Protein AF-A0A7S0BZJ2-F1 (afdb_monomer_lite)

Organism: NCBI:txid420281

pLDDT: mean 70.48, std 16.82, range [37.28, 91.62]

Sequence (216 aa):
GSGRSMIGSLFSAIGSSVVVAAGLEETTLAKISIVDTFSGPSIKIVMASEGMNDYEIDEDNEEEDENSDKQKIRIIAFKTMGSINARSSNGISIYELDNDGKSFSVRFDILGKAQTDDDQISEIRDTFVDCLTRLRDWDRRRRNESSSINDNDGNQQPQPSKKKNILKERAEKAAHFAKREIELQKTKRDREKRKAKYLKESGGLKYTAIAMANRA

Secondary structure (DSSP, 8-state):
--HHHHHHHHHTTT-S-EEEEEESSSEEEEEEEEEEETTEEEEEEEEPPTT--S----TT-----TTS---EEEEEETTTEEEEEE-SSSEEEEEEE-TTS-EEEEEEEE---TT--HHHHHHHHHHHHHHHHHHHHHHHHHHHHHH-TT--S------S-TTSSHHHHHHHHHHHHHHHHHHHHHHHHHHHHHHHHHHHHHTTHHHHHHHHHTT-

Foldseek 3Di:
DCVVVVVVVLCVVLPQWFWWQKPPPDRWTWTWHWDQDPLGIKIKIWTDDPPDDPDDPDPPDPDDPVDDPDTDIDIAHLVQWDAWDDDDLFKIWTWGQDPVRDIDIIMIGGDDDPPDDSVNNNVSSVSVRVVSVVVSVVVVVVVVVVVPPPDPDDDDDDDPDPPPCPVVVVVVVVVVVVVVVVVVVVVVVVVVVVVVVCCVVPPPPVVVVVVVVVVD

Structure (mmCIF, N/CA/C/O backbone):
data_AF-A0A7S0BZJ2-F1
#
_entry.id   AF-A0A7S0BZJ2-F1
#
loop_
_atom_site.group_PDB
_atom_site.id
_atom_site.type_symbol
_atom_site.label_atom_id
_atom_site.label_alt_id
_atom_site.label_comp_id
_atom_site.label_asym_id
_atom_site.label_entity_id
_atom_site.label_seq_id
_atom_site.pdbx_PDB_ins_code
_atom_site.Cartn_x
_atom_site.Cartn_y
_atom_site.Cartn_z
_atom_site.occupancy
_atom_site.B_iso_or_equiv
_atom_site.auth_seq_id
_atom_site.auth_comp_id
_atom_site.auth_asym_id
_atom_site.auth_atom_id
_atom_site.pdbx_PDB_model_num
ATOM 1 N N . GLY A 1 1 ? 4.718 -0.363 -18.890 1.00 37.28 1 GLY A N 1
ATOM 2 C CA . GLY A 1 1 ? 4.877 0.721 -17.903 1.00 37.28 1 GLY A CA 1
ATOM 3 C C . GLY A 1 1 ? 3.554 1.289 -17.414 1.00 37.28 1 GLY A C 1
ATOM 4 O O . GLY A 1 1 ? 3.485 2.491 -17.248 1.00 37.28 1 GLY A O 1
ATOM 5 N N . SER A 1 2 ? 2.528 0.465 -17.159 1.00 47.25 2 SER A N 1
ATOM 6 C CA . SER A 1 2 ? 1.199 0.943 -16.727 1.00 47.25 2 SER A CA 1
ATOM 7 C C . SER A 1 2 ? 1.005 0.918 -15.195 1.00 47.25 2 SER A C 1
ATOM 9 O O . SER A 1 2 ? 0.266 1.738 -14.665 1.00 47.25 2 SER A O 1
ATOM 11 N N . GLY A 1 3 ? 1.750 0.084 -14.453 1.00 41.19 3 GLY A N 1
ATOM 12 C CA . GLY A 1 3 ? 1.596 -0.044 -12.991 1.00 41.19 3 GLY A CA 1
ATOM 13 C C . GLY A 1 3 ? 2.048 1.168 -12.162 1.00 41.19 3 GLY A C 1
ATOM 14 O O . GLY A 1 3 ? 1.423 1.480 -11.156 1.00 41.19 3 GLY A O 1
ATOM 15 N N . ARG A 1 4 ? 3.076 1.912 -12.606 1.00 45.47 4 ARG A N 1
ATOM 16 C CA . ARG A 1 4 ? 3.539 3.130 -11.905 1.00 45.47 4 ARG A CA 1
ATOM 17 C C . ARG A 1 4 ? 2.479 4.241 -11.883 1.00 45.47 4 ARG A C 1
ATOM 19 O O . ARG A 1 4 ? 2.449 5.026 -10.946 1.00 45.47 4 ARG A O 1
ATOM 26 N N . SER A 1 5 ? 1.596 4.275 -12.885 1.00 47.16 5 SER A N 1
ATOM 27 C CA . SER A 1 5 ? 0.558 5.304 -13.014 1.00 47.16 5 SER A CA 1
ATOM 28 C C . SER A 1 5 ? -0.591 5.132 -12.016 1.00 47.16 5 SER A C 1
ATOM 30 O O . SER A 1 5 ? -1.153 6.132 -11.583 1.00 47.16 5 SER A O 1
ATOM 32 N N . MET A 1 6 ? -0.945 3.896 -11.637 1.00 47.56 6 MET A N 1
ATOM 33 C CA . MET A 1 6 ? -2.004 3.663 -10.642 1.00 47.56 6 MET A CA 1
ATOM 34 C C . MET A 1 6 ? -1.539 4.000 -9.226 1.00 47.56 6 MET A C 1
ATOM 36 O O . MET A 1 6 ? -2.286 4.617 -8.475 1.00 47.56 6 MET A O 1
ATOM 40 N N . ILE A 1 7 ? -0.300 3.639 -8.880 1.00 46.75 7 ILE A N 1
ATOM 41 C CA . ILE A 1 7 ? 0.255 3.878 -7.540 1.00 46.75 7 ILE A CA 1
ATOM 42 C C . ILE A 1 7 ? 0.365 5.389 -7.274 1.00 46.75 7 ILE A C 1
ATOM 44 O O . ILE A 1 7 ? -0.044 5.850 -6.215 1.00 46.75 7 ILE A O 1
ATOM 48 N N . GLY A 1 8 ? 0.817 6.175 -8.260 1.00 40.06 8 GLY A N 1
ATOM 49 C CA . GLY A 1 8 ? 0.890 7.636 -8.126 1.00 40.06 8 GLY A CA 1
ATOM 50 C C . GLY A 1 8 ? -0.478 8.321 -7.999 1.00 40.06 8 GLY A C 1
ATOM 51 O O . GLY A 1 8 ? -0.623 9.258 -7.221 1.00 40.06 8 GLY A O 1
ATOM 52 N N . SER A 1 9 ? -1.501 7.834 -8.714 1.00 44.81 9 SER A N 1
ATOM 53 C CA . SER A 1 9 ? -2.847 8.428 -8.678 1.00 44.81 9 SER A CA 1
ATOM 54 C C . SER A 1 9 ? -3.623 8.102 -7.399 1.00 44.81 9 SER A C 1
ATOM 56 O O . SER A 1 9 ? -4.416 8.929 -6.963 1.00 44.81 9 SER A O 1
ATOM 58 N N . LEU A 1 10 ? -3.421 6.921 -6.804 1.00 45.16 10 LEU A N 1
ATOM 59 C CA . LEU A 1 10 ? -4.101 6.513 -5.566 1.00 45.16 10 LEU A CA 1
ATOM 60 C C . LEU A 1 10 ? -3.559 7.257 -4.333 1.00 45.16 10 LEU A C 1
ATOM 62 O O . LEU A 1 10 ? -4.328 7.605 -3.445 1.00 45.16 10 LEU A O 1
ATOM 66 N N . PHE A 1 11 ? -2.259 7.566 -4.301 1.00 44.69 11 PHE A N 1
ATOM 67 C CA . PHE A 1 11 ? -1.631 8.264 -3.169 1.00 44.69 11 PHE A CA 1
ATOM 68 C C . PHE A 1 11 ? -1.687 9.788 -3.257 1.00 44.69 11 PHE A C 1
ATOM 70 O O . PHE A 1 11 ? -1.638 10.451 -2.225 1.00 44.69 11 PHE A O 1
ATOM 77 N N . SER A 1 12 ? -1.894 10.355 -4.451 1.00 44.59 12 SER A N 1
ATOM 78 C CA . SER A 1 12 ? -2.200 11.785 -4.582 1.00 44.59 12 SER A CA 1
ATOM 79 C C . SER A 1 12 ? -3.486 12.183 -3.844 1.00 44.59 12 SER A C 1
ATOM 81 O O . SER A 1 12 ? -3.633 13.354 -3.511 1.00 44.59 12 SER A O 1
ATOM 83 N N . ALA A 1 13 ? -4.407 11.242 -3.602 1.00 39.94 13 ALA A N 1
ATOM 84 C CA . ALA A 1 13 ? -5.668 11.495 -2.905 1.00 39.94 13 ALA A CA 1
ATOM 85 C C . ALA A 1 13 ? -5.577 11.322 -1.377 1.00 39.94 13 ALA A C 1
ATOM 87 O O . ALA A 1 13 ? -6.355 11.934 -0.656 1.00 39.94 13 ALA A O 1
ATOM 88 N N . ILE A 1 14 ? -4.632 10.515 -0.880 1.00 44.72 14 ILE A N 1
ATOM 89 C CA . ILE A 1 14 ? -4.504 10.173 0.553 1.00 44.72 14 ILE A CA 1
ATOM 90 C C . ILE A 1 14 ? -3.343 10.943 1.219 1.00 44.72 14 ILE A C 1
ATOM 92 O O . ILE A 1 14 ? -3.221 10.972 2.439 1.00 44.72 14 ILE A O 1
ATOM 96 N N . GLY A 1 15 ? -2.509 11.633 0.434 1.00 41.59 15 GLY A N 1
ATOM 97 C CA . GLY A 1 15 ? -1.221 12.130 0.902 1.00 41.59 15 GLY A CA 1
ATOM 98 C C . GLY A 1 15 ? -0.237 10.965 1.012 1.00 41.59 15 GLY A C 1
ATOM 99 O O . GLY A 1 15 ? -0.582 9.855 1.411 1.00 41.59 15 GLY A O 1
ATOM 100 N N . SER A 1 16 ? 1.015 11.186 0.625 1.00 45.72 16 SER A N 1
ATOM 101 C CA . SER A 1 16 ? 2.049 10.140 0.531 1.00 45.72 16 SER A CA 1
ATOM 102 C C . SER A 1 16 ? 2.431 9.486 1.874 1.00 45.72 16 SER A C 1
ATOM 104 O O . SER A 1 16 ? 3.344 8.664 1.922 1.00 45.72 16 SER A O 1
ATOM 106 N N . SER A 1 17 ? 1.767 9.866 2.966 1.00 50.56 17 SER A N 1
ATOM 107 C CA . SER A 1 17 ? 2.106 9.528 4.339 1.00 50.56 17 SER A CA 1
ATOM 108 C C . SER A 1 17 ? 0.846 9.546 5.201 1.00 50.56 17 SER A C 1
ATOM 110 O O . SER A 1 17 ? 0.253 10.605 5.394 1.00 50.56 17 SER A O 1
ATOM 112 N N . VAL A 1 18 ? 0.465 8.391 5.750 1.00 59.25 18 VAL A N 1
ATOM 113 C CA . VAL A 1 18 ? -0.553 8.310 6.809 1.00 59.25 18 VAL A CA 1
ATOM 114 C C . VAL A 1 18 ? 0.176 8.179 8.141 1.00 59.25 18 VAL A C 1
ATOM 116 O O . VAL A 1 18 ? 1.031 7.299 8.288 1.00 59.25 18 VAL A O 1
ATOM 119 N N . VAL A 1 19 ? -0.142 9.072 9.081 1.00 57.84 19 VAL A N 1
ATOM 120 C CA . VAL A 1 19 ? 0.330 8.998 10.469 1.00 57.84 19 VAL A CA 1
ATOM 121 C C . VAL A 1 19 ? -0.630 8.117 11.255 1.00 57.84 19 VAL A C 1
ATOM 123 O O . VAL A 1 19 ? -1.849 8.283 11.191 1.00 57.84 19 VAL A O 1
ATOM 126 N N . VAL A 1 20 ? -0.076 7.148 11.966 1.00 62.31 20 VAL A N 1
ATOM 127 C CA . VAL A 1 20 ? -0.826 6.078 12.615 1.00 62.31 20 VAL A CA 1
ATOM 128 C C . VAL A 1 20 ? -0.224 5.800 13.986 1.00 62.31 20 VAL A C 1
ATOM 130 O O . VAL A 1 20 ? 0.994 5.800 14.116 1.00 62.31 20 VAL A O 1
ATOM 133 N N . ALA A 1 21 ? -1.033 5.504 15.000 1.00 56.31 21 ALA A N 1
ATOM 134 C CA . ALA A 1 21 ? -0.532 4.937 16.251 1.00 56.31 21 ALA A CA 1
ATOM 135 C C . ALA A 1 21 ? -0.329 3.420 16.091 1.00 56.31 21 ALA A C 1
ATOM 137 O O . ALA A 1 21 ? -1.285 2.685 15.844 1.00 56.31 21 ALA A O 1
ATOM 138 N N . ALA A 1 22 ? 0.907 2.934 16.196 1.00 54.66 22 ALA A N 1
ATOM 139 C CA . ALA A 1 22 ? 1.237 1.517 16.093 1.00 54.66 22 ALA A CA 1
ATOM 140 C C . ALA A 1 22 ? 1.199 0.851 17.473 1.00 54.66 22 ALA A C 1
ATOM 142 O O . ALA A 1 22 ? 1.992 1.182 18.345 1.00 54.66 22 ALA A O 1
ATOM 143 N N . GLY A 1 23 ? 0.304 -0.118 17.664 1.00 47.62 23 GLY A N 1
ATOM 144 C CA . GLY A 1 23 ? 0.197 -0.872 18.912 1.00 47.62 23 GLY A CA 1
ATOM 145 C C . GLY A 1 23 ? 1.016 -2.157 18.856 1.00 47.62 23 GLY A C 1
ATOM 146 O O . GLY A 1 23 ? 0.499 -3.189 18.418 1.00 47.62 23 GLY A O 1
ATOM 147 N N . LEU A 1 24 ? 2.278 -2.104 19.292 1.00 51.41 24 LEU A N 1
ATOM 148 C CA . LEU A 1 24 ? 3.072 -3.308 19.578 1.00 51.41 24 LEU A CA 1
ATOM 149 C C . LEU A 1 24 ? 3.448 -3.471 21.056 1.00 51.41 24 LEU A C 1
ATOM 151 O O . LEU A 1 24 ? 3.734 -4.599 21.419 1.00 51.41 24 LEU A O 1
ATOM 155 N N . GLU A 1 25 ? 3.363 -2.426 21.886 1.00 47.16 25 GLU A N 1
ATOM 156 C CA . GLU A 1 25 ? 3.402 -2.485 23.366 1.00 47.16 25 GLU A CA 1
ATOM 157 C C . GLU A 1 25 ? 3.146 -1.085 23.977 1.00 47.16 25 GLU A C 1
ATOM 159 O O . GLU A 1 25 ? 2.522 -0.987 25.029 1.00 47.16 25 GLU A O 1
ATOM 164 N N . GLU A 1 26 ? 3.466 -0.011 23.243 1.00 56.94 26 GLU A N 1
ATOM 165 C CA . GLU A 1 26 ? 3.170 1.400 23.558 1.00 56.94 26 GLU A CA 1
ATOM 166 C C . GLU A 1 26 ? 2.555 2.106 22.334 1.00 56.94 26 GLU A C 1
ATOM 168 O O . GLU A 1 26 ? 2.733 1.656 21.200 1.00 56.94 26 GLU A O 1
ATOM 173 N N . THR A 1 27 ? 1.787 3.185 22.537 1.00 65.12 27 THR A N 1
ATOM 174 C CA . THR A 1 27 ? 1.188 3.978 21.447 1.00 65.12 27 THR A CA 1
ATOM 175 C C . THR A 1 27 ? 2.252 4.841 20.775 1.00 65.12 27 THR A C 1
ATOM 177 O O . THR A 1 27 ? 2.396 6.022 21.086 1.00 65.12 27 THR A O 1
ATOM 180 N N . THR A 1 28 ? 3.015 4.255 19.858 1.00 73.50 28 THR A N 1
ATOM 181 C CA . THR A 1 28 ? 4.064 4.969 19.122 1.00 73.50 28 THR A CA 1
ATOM 182 C C . THR A 1 28 ? 3.521 5.511 17.803 1.00 73.50 28 THR A C 1
ATOM 184 O O . THR A 1 28 ? 2.865 4.783 17.053 1.00 73.50 28 THR A O 1
ATOM 187 N N . LEU A 1 29 ? 3.811 6.774 17.482 1.00 80.12 29 LEU A N 1
A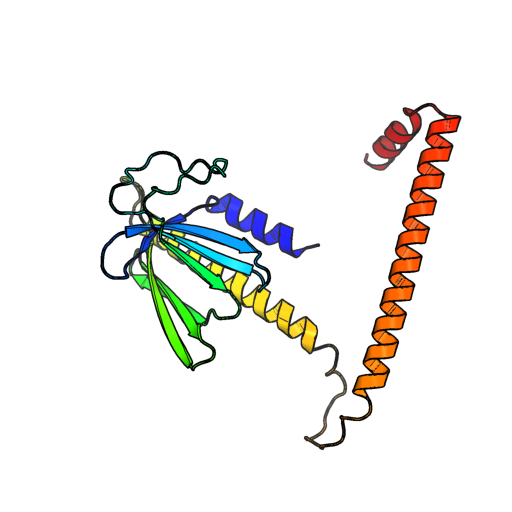TOM 188 C CA . LEU A 1 29 ? 3.498 7.335 16.166 1.00 80.12 29 LEU A CA 1
ATOM 189 C C . LEU A 1 29 ? 4.307 6.620 15.082 1.00 80.12 29 LEU A C 1
ATOM 191 O O . LEU A 1 29 ? 5.496 6.347 15.243 1.00 80.12 29 LEU A O 1
ATOM 195 N N . ALA A 1 30 ? 3.661 6.324 13.961 1.00 82.31 30 ALA A N 1
ATOM 196 C CA . ALA A 1 30 ? 4.267 5.664 12.825 1.00 82.31 30 ALA A CA 1
ATOM 197 C C . ALA A 1 30 ? 3.855 6.320 11.505 1.00 82.31 30 ALA A C 1
ATOM 199 O O . ALA A 1 30 ? 2.680 6.607 11.275 1.00 82.31 30 ALA A O 1
ATOM 200 N N . LYS A 1 31 ? 4.830 6.500 10.610 1.00 84.50 31 LYS A N 1
ATOM 201 C CA . LYS A 1 31 ? 4.628 6.892 9.211 1.00 84.50 31 LYS A CA 1
ATOM 202 C C . LYS A 1 31 ? 4.575 5.636 8.350 1.00 84.50 31 LYS A C 1
ATOM 204 O O . LYS A 1 31 ? 5.501 4.821 8.373 1.00 84.50 31 LYS A O 1
ATOM 209 N N . ILE A 1 32 ? 3.498 5.483 7.583 1.00 85.50 32 ILE A N 1
ATOM 210 C CA . ILE A 1 32 ? 3.337 4.380 6.630 1.00 85.50 32 ILE A CA 1
ATOM 211 C C . ILE A 1 32 ? 3.552 4.897 5.207 1.00 85.50 32 ILE A C 1
ATOM 213 O O . ILE A 1 32 ? 2.896 5.847 4.783 1.00 85.50 32 ILE A O 1
ATOM 217 N N . SER A 1 33 ? 4.438 4.242 4.456 1.00 87.25 33 SER A N 1
ATOM 218 C CA . SER A 1 33 ? 4.681 4.521 3.039 1.00 87.25 33 SER A CA 1
ATOM 219 C C . SER A 1 33 ? 4.778 3.240 2.211 1.00 87.25 33 SER A C 1
ATOM 221 O O . SER A 1 33 ? 5.056 2.154 2.724 1.00 87.25 33 SER A O 1
ATOM 223 N N . ILE A 1 34 ? 4.531 3.353 0.905 1.00 88.38 34 ILE A N 1
ATOM 224 C CA . ILE A 1 34 ? 4.755 2.258 -0.043 1.00 88.38 34 ILE A CA 1
ATOM 225 C C . ILE A 1 34 ? 6.113 2.445 -0.697 1.00 88.38 34 ILE A C 1
ATOM 227 O O . ILE A 1 34 ? 6.405 3.499 -1.257 1.00 88.38 34 ILE A O 1
ATOM 231 N N . VAL A 1 35 ? 6.917 1.390 -0.669 1.00 88.81 35 VAL A N 1
ATOM 232 C CA . VAL A 1 35 ? 8.252 1.361 -1.262 1.00 88.81 35 VAL A CA 1
ATOM 233 C C . VAL A 1 35 ? 8.382 0.168 -2.199 1.00 88.81 35 VAL A C 1
ATOM 235 O O . VAL A 1 35 ? 7.780 -0.884 -1.981 1.00 88.81 35 VAL A O 1
ATOM 238 N N . ASP A 1 36 ? 9.174 0.320 -3.255 1.00 86.62 36 ASP A N 1
ATOM 239 C CA . ASP A 1 36 ? 9.539 -0.795 -4.129 1.00 86.62 36 ASP A CA 1
ATOM 240 C C . ASP A 1 36 ? 10.880 -1.358 -3.650 1.00 86.62 36 ASP A C 1
ATOM 242 O O . ASP A 1 36 ? 11.886 -0.651 -3.618 1.00 86.62 36 ASP A O 1
ATOM 246 N N . THR A 1 37 ? 10.888 -2.616 -3.216 1.00 86.44 37 THR A N 1
ATOM 247 C CA . THR A 1 37 ? 12.092 -3.302 -2.726 1.00 86.44 37 THR A CA 1
ATOM 248 C C . THR A 1 37 ? 12.581 -4.313 -3.758 1.00 86.44 37 THR A C 1
ATOM 250 O O . THR A 1 37 ? 11.852 -4.686 -4.674 1.00 86.44 37 THR A O 1
ATOM 253 N N . PHE A 1 38 ? 13.780 -4.874 -3.571 1.00 80.75 38 PHE A N 1
ATOM 254 C CA . PHE A 1 38 ? 14.240 -6.013 -4.383 1.00 80.75 38 PHE A CA 1
ATOM 255 C C . PHE A 1 38 ? 13.266 -7.203 -4.370 1.00 80.75 38 PHE A C 1
ATOM 257 O O . PHE A 1 38 ? 13.231 -7.991 -5.312 1.00 80.75 38 PHE A O 1
ATOM 264 N N . SER A 1 39 ? 12.460 -7.333 -3.310 1.00 82.31 39 SER A N 1
ATOM 265 C CA . SER A 1 39 ? 11.451 -8.386 -3.174 1.00 82.31 39 SER A CA 1
ATOM 266 C C . SER A 1 39 ? 10.098 -8.052 -3.817 1.00 82.31 39 SER A C 1
ATOM 268 O O . SER A 1 39 ? 9.209 -8.906 -3.821 1.00 82.31 39 SER A O 1
ATOM 270 N N . GLY A 1 40 ? 9.965 -6.845 -4.373 1.00 85.69 40 GLY A N 1
ATOM 271 C CA . GLY A 1 40 ? 8.741 -6.278 -4.922 1.00 85.69 40 GLY A CA 1
ATOM 272 C C . GLY A 1 40 ? 8.163 -5.144 -4.064 1.00 85.69 40 GLY A C 1
ATOM 273 O O . GLY A 1 40 ? 8.824 -4.660 -3.136 1.00 85.69 40 GLY A O 1
ATOM 274 N N . PRO A 1 41 ? 6.920 -4.730 -4.367 1.00 90.19 41 PRO A N 1
ATOM 275 C CA . PRO A 1 41 ? 6.206 -3.708 -3.615 1.00 90.19 41 PRO A CA 1
ATOM 276 C C . PRO A 1 41 ? 5.989 -4.122 -2.156 1.00 90.19 41 PRO A C 1
ATOM 278 O O . PRO A 1 41 ? 5.552 -5.242 -1.863 1.00 90.19 41 PRO A O 1
ATOM 281 N N . SER A 1 42 ? 6.263 -3.191 -1.250 1.00 90.56 42 SER A N 1
ATOM 282 C CA . SER A 1 42 ? 6.225 -3.401 0.194 1.00 90.56 42 SER A CA 1
ATOM 283 C C . SER A 1 42 ? 5.661 -2.176 0.910 1.00 90.56 42 SER A C 1
ATOM 285 O O . SER A 1 42 ? 5.759 -1.050 0.422 1.00 90.56 42 SER A O 1
ATOM 287 N N . ILE A 1 43 ? 5.117 -2.390 2.105 1.00 91.50 43 ILE A N 1
ATOM 288 C CA . ILE A 1 43 ? 4.809 -1.322 3.057 1.00 91.50 43 ILE A CA 1
ATOM 289 C C . ILE A 1 43 ? 6.032 -1.102 3.937 1.00 91.50 43 ILE A C 1
ATOM 291 O O . ILE A 1 43 ? 6.524 -2.051 4.546 1.00 91.50 43 ILE A O 1
ATOM 295 N N . LYS A 1 44 ? 6.497 0.142 4.034 1.00 90.00 44 LYS A N 1
ATOM 296 C CA . LYS A 1 44 ? 7.467 0.594 5.030 1.00 90.00 44 LYS A CA 1
ATOM 297 C C . LYS A 1 44 ? 6.706 1.307 6.147 1.00 90.00 44 LYS A C 1
ATOM 299 O O . LYS A 1 44 ? 5.947 2.235 5.893 1.00 90.00 44 LYS A O 1
ATOM 304 N N . ILE A 1 45 ? 6.910 0.851 7.374 1.00 88.62 45 ILE A N 1
ATOM 305 C CA . ILE A 1 45 ? 6.388 1.449 8.600 1.00 88.62 45 ILE A CA 1
ATOM 306 C C . ILE A 1 45 ? 7.593 1.997 9.355 1.00 88.62 45 ILE A C 1
ATOM 308 O O . ILE A 1 45 ? 8.499 1.238 9.702 1.00 88.62 45 ILE A O 1
ATOM 312 N N . VAL A 1 46 ? 7.615 3.302 9.586 1.00 87.62 46 VAL A N 1
ATOM 313 C CA . VAL A 1 46 ? 8.657 3.983 10.357 1.00 87.62 46 VAL A CA 1
ATOM 314 C C . VAL A 1 46 ? 8.037 4.421 11.671 1.00 87.62 46 VAL A C 1
ATOM 316 O O . VAL A 1 46 ? 7.188 5.304 11.660 1.00 87.62 46 VAL A O 1
ATOM 319 N N . MET A 1 47 ? 8.405 3.773 12.774 1.00 83.62 47 MET A N 1
ATOM 320 C CA . MET A 1 47 ? 7.967 4.161 14.117 1.00 83.62 47 MET A CA 1
ATOM 321 C C . MET A 1 47 ? 8.914 5.234 14.664 1.00 83.62 47 MET A C 1
ATOM 323 O O . MET A 1 47 ? 10.135 5.067 14.586 1.00 83.62 47 MET A O 1
ATOM 327 N N . ALA A 1 48 ? 8.350 6.314 15.202 1.00 78.25 48 ALA A N 1
ATOM 328 C CA . ALA A 1 48 ? 9.103 7.345 15.906 1.00 78.25 48 ALA A CA 1
ATOM 329 C C . ALA A 1 48 ? 9.777 6.745 17.149 1.00 78.25 48 ALA A C 1
ATOM 331 O O . ALA A 1 48 ? 9.206 5.877 17.808 1.00 78.25 48 ALA A O 1
ATOM 332 N N . SER A 1 49 ? 10.994 7.179 17.468 1.00 67.88 49 SER A N 1
ATOM 333 C CA . SER A 1 49 ? 11.562 6.937 18.794 1.00 67.88 49 SER A CA 1
ATOM 334 C C . SER A 1 49 ? 10.825 7.802 19.822 1.00 67.88 49 SER A C 1
ATOM 336 O O . SER A 1 49 ? 10.327 8.886 19.498 1.00 67.88 49 SER A O 1
ATOM 338 N N . GLU A 1 50 ? 10.708 7.314 21.057 1.00 60.00 50 GLU A N 1
ATOM 339 C CA . GLU A 1 50 ? 10.141 8.095 22.158 1.00 60.00 50 GLU A CA 1
ATOM 340 C C . GLU A 1 50 ? 10.917 9.416 22.302 1.00 60.00 50 GLU A C 1
ATOM 342 O O . GLU A 1 50 ? 12.113 9.405 22.572 1.00 60.00 50 GLU A O 1
ATOM 347 N N . GLY A 1 51 ? 10.255 10.558 22.076 1.00 55.78 51 GLY A N 1
ATOM 348 C CA . GLY A 1 51 ? 10.863 11.893 22.197 1.00 55.78 51 GLY A CA 1
ATOM 349 C C . GLY A 1 51 ? 10.824 12.770 20.939 1.00 55.78 51 GLY A C 1
ATOM 350 O O . GLY A 1 51 ? 11.090 13.968 21.037 1.00 55.78 51 GLY A O 1
ATOM 351 N N . MET A 1 52 ? 10.438 12.236 19.775 1.00 48.78 52 MET A N 1
ATOM 352 C CA . MET A 1 52 ? 10.232 13.041 18.562 1.00 48.78 52 MET A CA 1
ATOM 353 C C . MET A 1 52 ? 8.838 13.690 18.560 1.00 48.78 52 MET A C 1
ATOM 355 O O . MET A 1 52 ? 7.858 13.107 18.105 1.00 48.78 52 MET A O 1
ATOM 359 N N . ASN A 1 53 ? 8.753 14.915 19.087 1.00 49.00 53 ASN A N 1
ATOM 360 C CA . ASN A 1 53 ? 7.611 15.805 18.863 1.00 49.00 53 ASN A CA 1
ATOM 361 C C . ASN A 1 53 ? 7.640 16.293 17.407 1.00 49.00 53 ASN A C 1
ATOM 363 O O . ASN A 1 53 ? 8.596 16.978 17.070 1.00 49.00 53 ASN A O 1
ATOM 367 N N . ASP A 1 54 ? 6.629 15.937 16.603 1.00 46.84 54 ASP A N 1
ATOM 368 C CA . ASP A 1 54 ? 6.060 16.530 15.362 1.00 46.84 54 ASP A CA 1
ATOM 369 C C . ASP A 1 54 ? 6.886 17.418 14.391 1.00 46.84 54 ASP A C 1
ATOM 371 O O . ASP A 1 54 ? 6.320 17.964 13.443 1.00 46.84 54 ASP A O 1
ATOM 375 N N . TYR A 1 55 ? 8.201 17.553 14.527 1.00 46.38 55 TYR A N 1
ATOM 376 C CA . TYR A 1 55 ? 9.021 18.365 13.638 1.00 46.38 55 TYR A CA 1
ATOM 377 C C . TYR A 1 55 ? 9.520 17.522 12.467 1.00 46.38 55 TYR A C 1
ATOM 379 O O . TYR A 1 55 ? 10.300 16.590 12.640 1.00 46.38 55 TYR A O 1
ATOM 387 N N . GLU A 1 56 ? 8.965 17.851 11.299 1.00 51.06 56 GLU A N 1
ATOM 388 C CA . GLU A 1 56 ? 9.529 17.718 9.953 1.00 51.06 56 GLU A CA 1
ATOM 389 C C . GLU A 1 56 ? 10.514 16.551 9.779 1.00 51.06 56 GLU A C 1
ATOM 391 O O . GLU A 1 56 ? 11.706 16.636 10.055 1.00 51.06 56 GLU A O 1
ATOM 396 N N . ILE A 1 57 ? 9.989 15.426 9.280 1.00 51.09 57 ILE A N 1
ATOM 397 C CA . ILE A 1 57 ? 10.815 14.351 8.728 1.00 51.09 57 ILE A CA 1
ATOM 398 C C . ILE A 1 57 ? 11.437 14.900 7.440 1.00 51.09 57 ILE A C 1
ATOM 400 O O . ILE A 1 57 ? 10.828 14.788 6.374 1.00 51.09 57 ILE A O 1
ATOM 404 N N . ASP A 1 58 ? 12.612 15.512 7.555 1.00 50.78 58 ASP A N 1
ATOM 405 C CA . ASP A 1 58 ? 13.418 15.939 6.416 1.00 50.78 58 ASP A CA 1
ATOM 406 C C . ASP A 1 58 ? 13.825 14.707 5.598 1.00 50.78 58 ASP A C 1
ATOM 408 O O . ASP A 1 58 ? 14.516 13.808 6.078 1.00 50.78 58 ASP A O 1
ATOM 412 N N . GLU A 1 59 ? 13.350 14.636 4.352 1.00 58.47 59 GLU A N 1
ATOM 413 C CA . GLU A 1 59 ? 13.576 13.495 3.451 1.00 58.47 59 GLU A CA 1
ATOM 414 C C . GLU A 1 59 ? 14.993 13.479 2.834 1.00 58.47 59 GLU A C 1
ATOM 416 O O . GLU A 1 59 ? 15.325 12.528 2.129 1.00 58.47 59 GLU A O 1
ATOM 421 N N . ASP A 1 60 ? 15.838 14.470 3.153 1.00 55.03 60 ASP A N 1
ATOM 422 C CA . ASP A 1 60 ? 17.100 14.748 2.449 1.00 55.03 60 ASP A CA 1
ATOM 423 C C . ASP A 1 60 ? 18.385 14.586 3.295 1.00 55.03 60 ASP A C 1
ATOM 425 O O . ASP A 1 60 ? 19.478 14.836 2.785 1.00 55.03 60 ASP A O 1
ATOM 429 N N . ASN A 1 61 ? 18.308 14.142 4.556 1.00 48.50 61 ASN A N 1
ATOM 430 C CA . ASN A 1 61 ? 19.505 13.948 5.390 1.00 48.50 61 ASN A CA 1
ATOM 431 C C . ASN A 1 61 ? 20.004 12.491 5.361 1.00 48.50 61 ASN A C 1
ATOM 433 O O . ASN A 1 61 ? 19.566 11.644 6.137 1.00 48.50 61 ASN A O 1
ATOM 437 N N . GLU A 1 62 ? 20.952 12.214 4.458 1.00 56.19 62 GLU A N 1
ATOM 438 C CA . GLU A 1 62 ? 21.760 10.979 4.407 1.00 56.19 62 GLU A CA 1
ATOM 439 C C . GLU A 1 62 ? 23.065 11.081 5.235 1.00 56.19 62 GLU A C 1
ATOM 441 O O . GLU A 1 62 ? 24.002 10.318 5.002 1.00 56.19 62 GLU A O 1
ATOM 446 N N . GLU A 1 63 ? 23.172 12.006 6.197 1.00 51.91 63 GLU A N 1
ATOM 447 C CA . GLU A 1 63 ? 24.356 12.082 7.066 1.00 51.91 63 GLU A CA 1
ATOM 448 C C . GLU A 1 63 ? 24.247 11.088 8.238 1.00 51.91 63 GLU A C 1
ATOM 450 O O . GLU A 1 63 ? 23.331 11.130 9.060 1.00 51.91 63 GLU A O 1
ATOM 455 N N . GLU A 1 64 ? 25.185 10.137 8.263 1.00 49.06 64 GLU A N 1
ATOM 456 C CA . GLU A 1 64 ? 25.309 9.054 9.242 1.00 49.06 64 GLU A CA 1
ATOM 457 C C . GLU A 1 64 ? 25.760 9.585 10.618 1.00 49.06 64 GLU A C 1
ATOM 459 O O . GLU A 1 64 ? 26.913 9.431 11.013 1.00 49.06 64 GLU A O 1
ATOM 464 N N . ASP A 1 65 ? 24.848 10.190 11.382 1.00 48.53 65 ASP A N 1
ATOM 465 C CA . ASP A 1 65 ? 25.088 10.472 12.801 1.00 48.53 65 ASP A CA 1
ATOM 466 C C . ASP A 1 65 ? 24.937 9.185 13.635 1.00 48.53 65 ASP A C 1
ATOM 468 O O . ASP A 1 65 ? 23.832 8.699 13.906 1.00 48.53 65 ASP A O 1
ATOM 472 N N . GLU A 1 66 ? 26.076 8.641 14.083 1.00 53.94 66 GLU A N 1
ATOM 473 C CA . GLU A 1 66 ? 26.224 7.375 14.826 1.00 53.94 66 GLU A CA 1
ATOM 474 C C . GLU A 1 66 ? 25.553 7.337 16.219 1.00 53.94 66 GLU A C 1
ATOM 476 O O . GLU A 1 66 ? 25.679 6.341 16.935 1.00 53.94 66 GLU A O 1
ATOM 481 N N . ASN A 1 67 ? 24.814 8.377 16.621 1.00 51.41 67 ASN A N 1
ATOM 482 C CA . ASN A 1 67 ? 24.210 8.467 17.954 1.00 51.41 67 ASN A CA 1
ATOM 483 C C . ASN A 1 67 ? 22.743 8.935 17.969 1.00 51.41 67 ASN A C 1
ATOM 485 O O . ASN A 1 67 ? 22.260 9.412 18.993 1.00 51.41 67 ASN A O 1
ATOM 489 N N . SER A 1 68 ? 22.030 8.810 16.846 1.00 51.19 68 SER A N 1
ATOM 490 C CA . SER A 1 68 ? 20.592 9.089 16.782 1.00 51.19 68 SER A CA 1
ATOM 491 C C . SER A 1 68 ? 19.774 7.876 17.240 1.00 51.19 68 SER A C 1
ATOM 493 O O . SER A 1 68 ? 20.018 6.738 16.825 1.00 51.19 68 SER A O 1
ATOM 495 N N . ASP A 1 69 ? 18.797 8.116 18.117 1.00 58.59 69 ASP A N 1
ATOM 496 C CA . ASP A 1 69 ? 17.804 7.132 18.540 1.00 58.59 69 ASP A CA 1
ATOM 497 C C . ASP A 1 69 ? 17.199 6.443 17.312 1.00 58.59 69 ASP A C 1
ATOM 499 O O . ASP A 1 69 ? 16.458 7.040 16.529 1.00 58.59 69 ASP A O 1
ATOM 503 N N . LYS A 1 70 ? 17.579 5.179 17.101 1.00 64.56 70 LYS A N 1
ATOM 504 C CA . LYS A 1 70 ? 17.290 4.452 15.863 1.00 64.56 70 LYS A CA 1
ATOM 505 C C . LYS A 1 70 ? 15.784 4.307 15.697 1.00 64.56 70 LYS A C 1
ATOM 507 O O . LYS A 1 70 ? 15.162 3.471 16.353 1.00 64.56 70 LYS A O 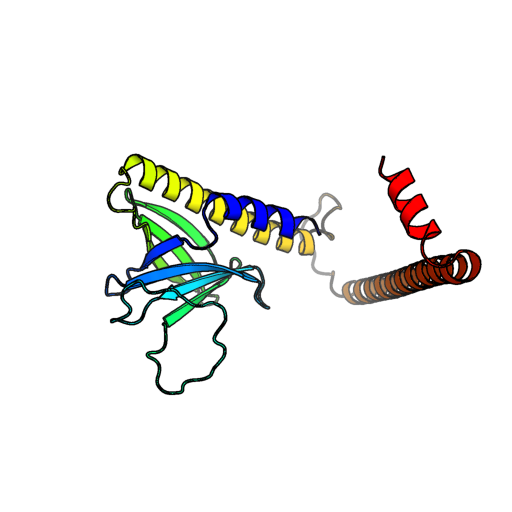1
ATOM 512 N N . GLN A 1 71 ? 15.211 5.079 14.774 1.00 70.19 71 GLN A N 1
ATOM 513 C CA . GLN A 1 71 ? 13.834 4.895 14.330 1.00 70.19 71 GLN A CA 1
ATOM 514 C C . GLN A 1 71 ? 13.612 3.422 13.982 1.00 70.19 71 GLN A C 1
ATOM 516 O O . GLN A 1 71 ? 14.361 2.811 13.209 1.00 70.19 71 GLN A O 1
ATOM 521 N N . LYS A 1 72 ? 12.575 2.823 14.564 1.00 83.50 72 LYS A N 1
ATOM 522 C CA . LYS A 1 72 ? 12.290 1.406 14.353 1.00 83.50 72 LYS A CA 1
ATOM 523 C C . LYS A 1 72 ? 11.560 1.264 13.020 1.00 83.50 72 LYS A C 1
ATOM 525 O O . LYS A 1 72 ? 10.377 1.576 12.896 1.00 83.50 72 LYS A O 1
ATOM 530 N N . ILE A 1 73 ? 12.280 0.794 12.004 1.00 87.25 73 ILE A N 1
ATOM 531 C CA . ILE A 1 73 ? 11.738 0.580 10.659 1.00 87.25 73 ILE A CA 1
ATOM 532 C C . ILE A 1 73 ? 11.300 -0.877 10.508 1.00 87.25 73 ILE A C 1
ATOM 534 O O . ILE A 1 73 ? 12.070 -1.803 10.763 1.00 87.25 73 ILE A O 1
ATOM 538 N N . ARG A 1 74 ? 10.073 -1.090 10.029 1.00 86.88 74 ARG A N 1
ATOM 539 C CA . ARG A 1 74 ? 9.559 -2.403 9.624 1.00 86.88 74 ARG A CA 1
ATOM 540 C C . ARG A 1 74 ? 9.118 -2.372 8.169 1.00 86.88 74 ARG A C 1
ATOM 542 O O . ARG A 1 74 ? 8.439 -1.444 7.742 1.00 86.88 74 ARG A O 1
ATOM 549 N N . ILE A 1 75 ? 9.474 -3.405 7.412 1.00 89.75 75 ILE A N 1
ATOM 550 C CA . ILE A 1 75 ? 9.083 -3.551 6.007 1.00 89.75 75 ILE A CA 1
ATOM 551 C C . ILE A 1 75 ? 8.266 -4.831 5.860 1.00 89.75 75 ILE A C 1
ATOM 553 O O . ILE A 1 75 ? 8.734 -5.898 6.242 1.00 89.75 75 ILE A O 1
ATOM 557 N N . ILE A 1 76 ? 7.062 -4.719 5.299 1.00 90.25 76 ILE A N 1
ATOM 558 C CA . ILE A 1 76 ? 6.150 -5.838 5.043 1.00 90.25 76 ILE A CA 1
ATOM 559 C C . ILE A 1 76 ? 5.948 -5.945 3.539 1.00 90.25 76 ILE A C 1
ATOM 561 O O . ILE A 1 76 ? 5.346 -5.067 2.916 1.00 90.25 76 ILE A O 1
ATOM 565 N N . ALA A 1 77 ? 6.437 -7.023 2.938 1.00 91.12 77 ALA A N 1
ATOM 566 C CA . ALA A 1 77 ? 6.263 -7.243 1.510 1.00 91.12 77 ALA A CA 1
ATOM 567 C C . ALA A 1 77 ? 4.813 -7.641 1.191 1.00 91.12 77 ALA A C 1
ATOM 569 O O . ALA A 1 77 ? 4.218 -8.476 1.872 1.00 91.12 77 ALA A O 1
ATOM 570 N N . PHE A 1 78 ? 4.241 -7.136 0.092 1.00 91.19 78 PHE A N 1
ATOM 571 C CA . PHE A 1 78 ? 2.888 -7.545 -0.323 1.00 91.19 78 PHE A CA 1
ATOM 572 C C . PHE A 1 78 ? 2.773 -9.045 -0.604 1.00 91.19 78 PHE A C 1
ATOM 574 O O . PHE A 1 78 ? 1.690 -9.624 -0.500 1.00 91.19 78 PHE A O 1
ATOM 581 N N . LYS A 1 79 ? 3.898 -9.706 -0.904 1.00 89.25 79 LYS A N 1
ATOM 582 C CA . LYS A 1 79 ? 3.946 -11.157 -1.083 1.00 89.25 79 LYS A CA 1
ATOM 583 C C . LYS A 1 79 ? 3.649 -11.951 0.187 1.00 89.25 79 LYS A C 1
ATOM 585 O O . LYS A 1 79 ? 3.035 -13.006 0.064 1.00 89.25 79 LYS A O 1
ATOM 590 N N . THR A 1 80 ? 4.082 -11.461 1.349 1.00 89.69 80 THR A N 1
ATOM 591 C CA . THR A 1 80 ? 3.878 -12.101 2.660 1.00 89.69 80 THR A CA 1
ATOM 592 C C . THR A 1 80 ? 2.603 -11.599 3.332 1.00 89.69 80 THR A C 1
ATOM 594 O O . THR A 1 80 ? 2.156 -12.154 4.329 1.00 89.69 80 THR A O 1
ATOM 597 N N . MET A 1 81 ? 1.960 -10.577 2.765 1.00 90.38 81 MET A N 1
ATOM 598 C CA . MET A 1 81 ? 0.731 -10.016 3.303 1.00 90.38 81 MET A CA 1
ATOM 599 C C . MET A 1 81 ? -0.463 -10.965 3.124 1.00 90.38 81 MET A C 1
ATOM 601 O O . MET A 1 81 ? -0.859 -11.336 2.009 1.00 90.38 81 MET A O 1
ATOM 605 N N . GLY A 1 82 ? -1.047 -11.339 4.257 1.00 88.31 82 GLY A N 1
ATOM 606 C CA . GLY A 1 82 ? -2.269 -12.11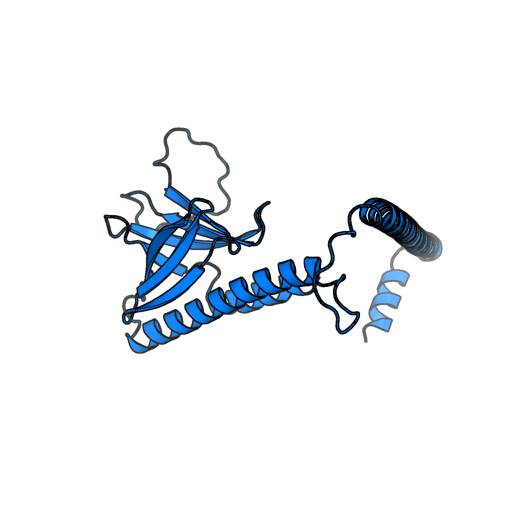6 4.380 1.00 88.31 82 GLY A CA 1
ATOM 607 C C . GLY A 1 82 ? -3.507 -11.227 4.276 1.00 88.31 82 GLY A C 1
ATOM 608 O O . GLY A 1 82 ? -3.796 -10.661 3.216 1.00 88.31 82 GLY A O 1
ATOM 609 N N . SER A 1 83 ? -4.273 -11.143 5.362 1.00 89.19 83 SER A N 1
ATOM 610 C CA . SER A 1 83 ? -5.490 -10.332 5.459 1.00 89.19 83 SER A CA 1
ATOM 611 C C . SER A 1 83 ? -5.203 -8.908 5.943 1.00 89.19 83 SER A C 1
ATOM 613 O O . SER A 1 83 ? -4.250 -8.656 6.681 1.00 89.19 83 SER A O 1
ATOM 615 N N . ILE A 1 84 ? -6.055 -7.982 5.506 1.00 91.62 84 ILE A N 1
ATOM 616 C CA . ILE A 1 84 ? -6.065 -6.573 5.901 1.00 91.62 84 ILE A CA 1
ATOM 617 C C . ILE A 1 84 ? -7.497 -6.294 6.333 1.00 91.62 84 ILE A C 1
ATOM 619 O O . ILE A 1 84 ? -8.405 -6.457 5.522 1.00 91.62 84 ILE A O 1
ATOM 623 N N . ASN A 1 85 ? -7.704 -5.950 7.601 1.00 91.19 85 ASN A N 1
ATOM 624 C CA . ASN A 1 85 ? -9.045 -5.782 8.155 1.00 91.19 85 ASN A CA 1
ATOM 625 C C . ASN A 1 85 ? -9.152 -4.469 8.929 1.00 91.19 85 ASN A C 1
ATOM 627 O O . ASN A 1 85 ? -8.291 -4.175 9.765 1.00 91.19 85 ASN A O 1
ATOM 631 N N . ALA A 1 86 ? -10.253 -3.753 8.711 1.00 89.62 86 ALA A N 1
ATOM 632 C CA . ALA A 1 86 ? -10.761 -2.765 9.654 1.00 89.62 86 ALA A CA 1
ATOM 633 C C . ALA A 1 86 ? -11.245 -3.481 10.927 1.00 89.62 86 ALA A C 1
ATOM 635 O O . ALA A 1 86 ? -11.860 -4.547 10.845 1.00 89.62 86 ALA A O 1
ATOM 636 N N . ARG A 1 87 ? -10.937 -2.935 12.106 1.00 81.75 87 ARG A N 1
ATOM 637 C CA . ARG A 1 87 ? -11.237 -3.578 13.400 1.00 81.75 87 ARG A CA 1
ATOM 638 C C . ARG A 1 87 ? -12.106 -2.718 14.319 1.00 81.75 87 ARG A C 1
ATOM 640 O O . ARG A 1 87 ? -12.926 -3.260 15.052 1.00 81.75 87 ARG A O 1
ATOM 647 N N . SER A 1 88 ? -11.908 -1.410 14.299 1.00 82.56 88 SER A N 1
ATOM 648 C CA . SER A 1 88 ? -12.668 -0.409 15.059 1.00 82.56 88 SER A CA 1
ATOM 649 C C . SER A 1 88 ? -12.886 0.809 14.168 1.00 82.56 88 SER A C 1
ATOM 651 O O . SER A 1 88 ? -12.373 0.827 13.048 1.00 82.56 88 SER A O 1
ATOM 653 N N . SER A 1 89 ? -13.593 1.831 14.655 1.00 79.19 89 SER A N 1
ATOM 654 C CA . SER A 1 89 ? -13.778 3.117 13.963 1.00 79.19 89 SER A CA 1
ATOM 655 C C . SER A 1 89 ? -12.472 3.661 13.361 1.00 79.19 89 SER A C 1
ATOM 657 O O . SER A 1 89 ? -12.476 4.131 12.229 1.00 79.19 89 SER A O 1
ATOM 659 N N . ASN A 1 90 ? -11.338 3.444 14.035 1.00 81.81 90 ASN A N 1
ATOM 660 C CA . ASN A 1 90 ? -10.053 4.044 13.666 1.00 81.81 90 ASN A CA 1
ATOM 661 C C . ASN A 1 90 ? -8.983 2.982 13.342 1.00 81.81 90 ASN A C 1
ATOM 663 O O . ASN A 1 90 ? -7.943 3.302 12.773 1.00 81.81 90 ASN A O 1
ATOM 667 N N . GLY A 1 91 ? -9.226 1.720 13.705 1.00 86.06 91 GLY A N 1
ATOM 668 C CA . GLY A 1 91 ? -8.204 0.681 13.755 1.00 86.06 91 GLY A CA 1
ATOM 669 C C . GLY A 1 91 ? -8.126 -0.200 12.515 1.00 86.06 91 GLY A C 1
ATOM 670 O O . GLY A 1 91 ? -9.132 -0.712 12.013 1.00 86.06 91 GLY A O 1
ATOM 671 N N . ILE A 1 92 ? -6.898 -0.462 12.081 1.00 87.69 92 ILE A N 1
ATOM 672 C CA . ILE A 1 92 ? -6.511 -1.344 10.983 1.00 87.69 92 ILE A CA 1
ATOM 673 C C . ILE A 1 92 ? -5.599 -2.444 11.527 1.00 87.69 92 ILE A C 1
ATOM 675 O O . ILE A 1 92 ? -4.731 -2.227 12.374 1.00 87.69 92 ILE A O 1
ATOM 679 N N . SER A 1 93 ? -5.782 -3.656 11.011 1.00 88.56 93 SER A N 1
ATOM 680 C CA . SER A 1 93 ? -4.899 -4.789 11.275 1.00 88.56 93 SER A CA 1
ATOM 681 C C . SER A 1 93 ? -4.395 -5.402 9.975 1.00 88.56 93 SER A C 1
ATOM 683 O O . SER A 1 93 ? -5.177 -5.670 9.062 1.00 88.56 93 SER A O 1
ATOM 685 N N . ILE A 1 94 ? -3.085 -5.632 9.907 1.00 89.75 94 ILE A N 1
ATOM 686 C CA . ILE A 1 94 ? -2.409 -6.291 8.789 1.00 89.75 94 ILE A CA 1
ATOM 687 C C . ILE A 1 94 ? -1.786 -7.579 9.311 1.00 89.75 94 ILE A C 1
ATOM 689 O O . ILE A 1 94 ? -1.019 -7.553 10.274 1.00 89.75 94 ILE A O 1
ATOM 693 N N . TYR A 1 95 ? -2.097 -8.699 8.666 1.00 88.88 95 TYR A N 1
ATOM 694 C CA . TYR A 1 95 ? -1.491 -9.989 8.966 1.00 88.88 95 TYR A CA 1
ATOM 695 C C . TYR A 1 95 ? -0.382 -10.287 7.961 1.00 88.88 95 TYR A C 1
ATOM 697 O O . TYR A 1 95 ? -0.597 -10.256 6.751 1.00 88.88 95 TYR A O 1
ATOM 705 N N . GLU A 1 96 ? 0.800 -10.598 8.468 1.00 87.38 96 GLU A N 1
ATOM 706 C CA . GLU A 1 96 ? 1.944 -11.087 7.714 1.00 87.38 96 GLU A CA 1
ATOM 707 C C . GLU A 1 96 ? 2.091 -12.588 7.964 1.00 87.38 96 GLU A C 1
ATOM 709 O O . GLU A 1 96 ? 2.101 -13.041 9.109 1.00 87.38 96 GLU A O 1
ATOM 714 N N . LEU A 1 97 ? 2.167 -13.354 6.880 1.00 82.62 97 LEU A N 1
ATOM 715 C CA . LEU A 1 97 ? 2.438 -14.782 6.882 1.00 82.62 97 LEU A CA 1
ATOM 716 C C . LEU A 1 97 ? 3.924 -14.976 6.608 1.00 82.62 97 LEU A C 1
ATOM 718 O O . LEU A 1 97 ? 4.401 -14.683 5.509 1.00 82.62 97 LEU A O 1
ATOM 722 N N . ASP A 1 98 ? 4.642 -15.472 7.606 1.00 79.25 98 ASP A N 1
ATOM 723 C CA . ASP A 1 98 ? 6.010 -15.926 7.414 1.00 79.25 98 ASP A CA 1
ATOM 724 C C . ASP A 1 98 ? 6.029 -17.290 6.701 1.00 79.25 98 ASP A C 1
ATOM 726 O O . ASP A 1 98 ? 5.072 -18.067 6.775 1.00 79.25 98 ASP A O 1
ATOM 730 N N . ASN A 1 99 ? 7.139 -17.608 6.035 1.00 74.44 99 ASN A N 1
ATOM 731 C CA . ASN A 1 99 ? 7.349 -18.905 5.385 1.00 74.44 99 ASN A CA 1
ATOM 732 C C . ASN A 1 99 ? 7.321 -20.062 6.396 1.00 74.44 99 ASN A C 1
ATOM 734 O O . ASN A 1 99 ? 6.953 -21.180 6.042 1.00 74.44 99 ASN A O 1
ATOM 738 N N . ASP A 1 100 ? 7.643 -19.770 7.657 1.00 79.06 100 ASP A N 1
ATOM 739 C CA . ASP A 1 100 ? 7.606 -20.716 8.773 1.00 79.06 100 ASP A CA 1
ATOM 740 C C . ASP A 1 100 ? 6.183 -20.954 9.318 1.00 79.06 100 ASP A C 1
ATOM 742 O O . ASP A 1 100 ? 6.003 -21.624 10.335 1.00 79.06 100 ASP A O 1
ATOM 746 N N . GLY A 1 101 ? 5.155 -20.362 8.697 1.00 69.62 101 GLY A N 1
ATOM 747 C CA . GLY A 1 101 ? 3.767 -20.431 9.164 1.00 69.62 101 GLY A CA 1
ATOM 748 C C . GLY A 1 101 ? 3.485 -19.570 10.399 1.00 69.62 101 GLY A C 1
ATOM 749 O O . GLY A 1 101 ? 2.365 -19.575 10.912 1.00 69.62 101 GLY A O 1
ATOM 750 N N . LYS A 1 102 ? 4.472 -18.801 10.876 1.00 75.88 102 LYS A N 1
ATOM 751 C CA . LYS A 1 102 ? 4.274 -17.810 11.936 1.00 75.88 102 LYS A CA 1
ATOM 752 C C . LYS A 1 102 ? 3.510 -16.620 11.370 1.00 75.88 102 LYS A C 1
ATOM 754 O O . LYS A 1 102 ? 3.931 -16.000 10.397 1.00 75.88 102 LYS A O 1
ATOM 759 N N . SER A 1 103 ? 2.379 -16.303 11.988 1.00 80.44 103 SER A N 1
ATOM 760 C CA . SER A 1 103 ? 1.600 -15.118 11.647 1.00 80.44 103 SER A CA 1
ATOM 761 C C . SER A 1 103 ? 1.974 -13.963 12.565 1.00 80.44 103 SER A C 1
ATOM 763 O O . SER A 1 103 ? 1.838 -14.078 13.784 1.00 80.44 103 SER A O 1
ATOM 765 N N . PHE A 1 104 ? 2.367 -12.834 11.989 1.00 80.56 104 PHE A N 1
ATOM 766 C CA . PHE A 1 104 ? 2.536 -11.586 12.725 1.00 80.56 104 PHE A CA 1
ATOM 767 C C . PHE A 1 104 ? 1.365 -10.662 12.407 1.00 80.56 104 PHE A C 1
ATOM 769 O O . PHE A 1 104 ? 1.033 -10.463 11.244 1.00 80.56 104 PHE A O 1
ATOM 776 N N . SER A 1 105 ? 0.728 -10.090 13.428 1.00 84.06 105 SER A N 1
ATOM 777 C CA . SER A 1 105 ? -0.284 -9.050 13.229 1.00 84.06 105 SER A CA 1
ATOM 778 C C . SER A 1 105 ? 0.304 -7.699 13.590 1.00 84.06 105 SER A C 1
ATOM 780 O O . SER A 1 105 ? 0.776 -7.534 14.714 1.00 84.06 105 SER A O 1
ATOM 782 N N . VAL A 1 106 ? 0.231 -6.735 12.679 1.00 83.75 106 VAL A N 1
ATOM 783 C CA . VAL A 1 106 ? 0.547 -5.339 12.977 1.00 83.75 106 VAL A CA 1
ATOM 784 C C . VAL A 1 106 ? -0.755 -4.557 13.084 1.00 83.75 106 VAL A C 1
ATOM 786 O O . VAL A 1 106 ? -1.643 -4.715 12.242 1.00 83.75 106 VAL A O 1
ATOM 789 N N . ARG A 1 107 ? -0.894 -3.787 14.166 1.00 84.88 107 ARG A N 1
ATOM 790 C CA . ARG A 1 107 ? -2.110 -3.046 14.512 1.00 84.88 107 ARG A CA 1
ATOM 791 C C . ARG A 1 107 ? -1.815 -1.562 14.603 1.00 84.88 107 ARG A C 1
ATOM 793 O O . ARG A 1 107 ? -0.754 -1.166 15.082 1.00 84.88 107 ARG A O 1
ATOM 800 N N . PHE A 1 108 ? -2.775 -0.791 14.131 1.00 83.75 108 PHE A N 1
ATOM 801 C CA . PHE A 1 108 ? -2.586 0.581 13.717 1.00 83.75 108 PHE A CA 1
ATOM 802 C C . PHE A 1 108 ? -3.888 1.347 13.887 1.00 83.75 108 PHE A C 1
ATOM 804 O O . PHE A 1 108 ? -4.877 0.935 13.292 1.00 83.75 108 PHE A O 1
ATOM 811 N N . ASP A 1 109 ? -3.888 2.451 14.622 1.00 83.38 109 ASP A N 1
ATOM 812 C CA . ASP A 1 109 ? -5.036 3.356 14.683 1.00 83.38 109 ASP A CA 1
ATOM 813 C C . ASP A 1 109 ? -4.752 4.621 13.870 1.00 83.38 109 ASP A C 1
ATOM 815 O O . ASP A 1 109 ? -3.701 5.249 14.021 1.00 83.38 109 ASP A O 1
ATOM 819 N N . ILE A 1 110 ? -5.677 4.991 12.982 1.00 81.62 110 ILE A N 1
ATOM 820 C CA . ILE A 1 110 ? -5.603 6.246 12.232 1.00 81.62 110 ILE A CA 1
ATOM 821 C C . ILE A 1 110 ? -5.845 7.393 13.204 1.00 81.62 110 ILE A C 1
ATOM 823 O O . ILE A 1 110 ? -6.883 7.459 13.866 1.00 81.62 110 ILE A O 1
ATOM 827 N N . LEU A 1 111 ? -4.885 8.311 13.259 1.00 76.75 111 LEU A N 1
ATOM 828 C CA . LEU A 1 111 ? -5.019 9.538 14.024 1.00 76.75 111 LEU A CA 1
ATOM 829 C C . LEU A 1 111 ? -5.691 10.589 13.142 1.00 76.75 111 LEU A C 1
ATOM 831 O O . LEU A 1 111 ? -5.110 11.077 12.171 1.00 76.75 111 LEU A O 1
ATOM 835 N N . GLY A 1 112 ? -6.941 10.912 13.471 1.00 69.19 112 GLY A N 1
ATOM 836 C CA . GLY A 1 112 ? -7.603 12.098 12.939 1.00 69.19 112 GLY A CA 1
ATOM 837 C C . GLY A 1 112 ? -6.909 13.364 13.440 1.00 69.19 112 GLY A C 1
ATOM 838 O O . GLY A 1 112 ? -6.277 13.372 14.499 1.00 69.19 112 GLY A O 1
ATOM 839 N N . LYS A 1 113 ? -7.036 14.464 12.695 1.00 73.06 113 LYS A N 1
ATOM 840 C CA . LYS A 1 113 ? -6.690 15.779 13.247 1.00 73.06 113 LYS A CA 1
ATOM 841 C C . LYS A 1 113 ? -7.707 16.117 14.342 1.00 73.06 113 LYS A C 1
ATOM 843 O O . LYS A 1 113 ? -8.808 15.577 14.346 1.00 73.06 113 LYS A O 1
ATOM 848 N N . ALA A 1 114 ? -7.387 17.065 15.224 1.00 61.12 114 ALA A N 1
ATOM 849 C CA . ALA A 1 114 ? -8.244 17.470 16.351 1.00 61.12 114 ALA A CA 1
ATOM 850 C C . ALA A 1 114 ? -9.677 17.944 15.979 1.00 61.12 114 ALA A C 1
ATOM 852 O O . ALA A 1 114 ? -10.461 18.255 16.868 1.00 61.12 114 ALA A O 1
ATOM 853 N N . GLN A 1 115 ? -10.017 18.020 14.688 1.00 62.56 115 GLN A N 1
ATOM 854 C CA . GLN A 1 115 ? -11.327 18.408 14.150 1.00 62.56 115 GLN A CA 1
ATOM 855 C C . GLN A 1 115 ? -11.912 17.379 13.165 1.00 62.56 115 GLN A C 1
ATOM 857 O O . GLN A 1 115 ? -12.829 17.704 12.418 1.00 62.56 115 GLN A O 1
ATOM 862 N N . THR A 1 116 ? -11.354 16.170 13.081 1.00 75.00 116 THR A N 1
ATOM 863 C CA . THR A 1 116 ? -11.867 15.133 12.180 1.00 75.00 116 THR A CA 1
ATOM 864 C C . THR A 1 116 ? -12.973 14.353 12.884 1.00 75.00 116 THR A C 1
ATOM 866 O O . THR A 1 116 ? -12.718 13.738 13.916 1.00 75.00 116 THR A O 1
ATOM 869 N N . ASP A 1 117 ? -14.182 14.377 12.322 1.00 84.06 117 ASP A N 1
ATOM 870 C CA . ASP A 1 117 ? -15.311 13.591 12.827 1.00 84.06 117 ASP A CA 1
ATOM 871 C C . ASP A 1 117 ? -15.045 12.083 12.665 1.00 84.06 117 ASP A C 1
ATOM 873 O O . ASP A 1 117 ? -14.404 11.657 11.698 1.00 84.06 117 ASP A O 1
ATOM 877 N N . ASP A 1 118 ? -15.582 11.262 13.571 1.00 82.69 118 ASP A N 1
ATOM 878 C CA . ASP A 1 118 ? -15.406 9.799 13.551 1.00 82.69 118 ASP A CA 1
ATOM 879 C C . ASP A 1 118 ? -15.847 9.165 12.217 1.00 82.69 118 ASP A C 1
ATOM 881 O O . ASP A 1 118 ? -15.217 8.220 11.733 1.00 82.69 118 ASP A O 1
ATOM 885 N N . ASP A 1 119 ? -16.880 9.721 11.577 1.00 85.56 119 ASP A N 1
ATOM 886 C CA . ASP A 1 119 ? -17.363 9.268 10.268 1.00 85.56 119 ASP A CA 1
ATOM 887 C C . ASP A 1 119 ? -16.308 9.469 9.168 1.00 85.56 119 ASP A C 1
ATOM 889 O O . ASP A 1 119 ? -16.088 8.582 8.339 1.00 85.56 119 ASP A O 1
ATOM 893 N N . GLN A 1 120 ? -15.585 10.594 9.197 1.00 85.69 120 GLN A N 1
ATOM 894 C CA . GLN A 1 120 ? -14.499 10.865 8.252 1.00 85.69 120 GLN A CA 1
ATOM 895 C C . GLN A 1 120 ? -13.310 9.934 8.503 1.00 85.69 120 GLN A C 1
ATOM 897 O O . GLN A 1 120 ? -12.697 9.442 7.556 1.00 85.69 120 GLN A O 1
ATOM 902 N N . ILE A 1 121 ? -12.993 9.649 9.771 1.00 83.62 121 ILE A N 1
ATOM 903 C CA . ILE A 1 121 ? -11.931 8.695 10.122 1.00 83.62 121 ILE A CA 1
ATOM 904 C C . ILE A 1 121 ? -12.282 7.298 9.597 1.00 83.62 121 ILE A C 1
ATOM 906 O O . ILE A 1 121 ? -11.423 6.637 9.007 1.00 83.62 121 ILE A O 1
ATOM 910 N N . SER A 1 122 ? -13.538 6.864 9.741 1.00 86.62 122 SER A N 1
ATOM 911 C CA . SER A 1 122 ? -14.002 5.582 9.203 1.00 86.62 122 SER A CA 1
ATOM 912 C C . SER A 1 122 ? -13.912 5.536 7.674 1.00 86.62 122 SER A C 1
ATOM 914 O O . SER A 1 122 ? -13.466 4.530 7.125 1.00 86.62 122 SER A O 1
ATOM 916 N N . GLU A 1 123 ? -14.284 6.609 6.973 1.00 88.31 123 GLU A N 1
ATOM 917 C CA . GLU A 1 123 ? -14.182 6.676 5.509 1.00 88.31 123 GLU A CA 1
ATOM 918 C C . GLU A 1 123 ? -12.722 6.616 5.030 1.00 88.31 123 GLU A C 1
ATOM 920 O O . GLU A 1 123 ? -12.395 5.869 4.100 1.00 88.31 123 GLU A O 1
ATOM 925 N N . ILE A 1 124 ? -11.817 7.338 5.701 1.00 86.56 124 ILE A N 1
ATOM 926 C CA . ILE A 1 124 ? -10.373 7.288 5.425 1.00 86.56 124 ILE A CA 1
ATOM 927 C C . ILE A 1 124 ? -9.841 5.874 5.664 1.00 86.56 124 ILE A C 1
ATOM 929 O O . ILE A 1 124 ? -9.112 5.339 4.825 1.00 86.56 124 ILE A O 1
ATOM 933 N N . ARG A 1 125 ? -10.227 5.247 6.781 1.00 88.44 125 ARG A N 1
ATOM 934 C CA . ARG A 1 125 ? -9.863 3.866 7.119 1.00 88.44 125 ARG A CA 1
ATOM 935 C C . ARG A 1 125 ? -10.291 2.902 6.025 1.00 88.44 125 ARG A C 1
ATOM 937 O O . ARG A 1 125 ? -9.472 2.110 5.561 1.00 88.44 125 ARG A O 1
ATOM 944 N N . ASP A 1 126 ? -11.549 2.963 5.613 1.00 89.25 126 ASP A N 1
ATOM 945 C CA . ASP A 1 126 ? -12.108 2.030 4.635 1.00 89.25 126 ASP A CA 1
ATOM 946 C C . ASP A 1 126 ? -11.485 2.228 3.256 1.00 89.25 126 ASP A C 1
ATOM 948 O O . ASP A 1 126 ? -11.093 1.255 2.608 1.00 89.25 126 ASP A O 1
ATOM 952 N N . THR A 1 127 ? -11.278 3.484 2.859 1.00 88.88 127 THR A N 1
ATOM 953 C CA . THR A 1 127 ? -10.555 3.830 1.632 1.00 88.88 127 THR A CA 1
ATOM 954 C C . THR A 1 127 ? -9.129 3.285 1.672 1.00 88.88 127 THR A C 1
ATOM 956 O O . THR A 1 127 ? -8.680 2.647 0.721 1.00 88.88 127 THR A O 1
ATOM 959 N N . PHE A 1 128 ? -8.416 3.459 2.786 1.00 88.06 128 PHE A N 1
ATOM 960 C CA . PHE A 1 128 ? -7.054 2.961 2.950 1.00 88.06 128 PHE A CA 1
ATOM 961 C C . PHE A 1 128 ? -6.980 1.426 2.898 1.00 88.06 128 PHE A C 1
ATOM 963 O O . PHE A 1 128 ? -6.126 0.868 2.201 1.00 88.06 128 PHE A O 1
ATOM 970 N N . VAL A 1 129 ? -7.893 0.731 3.586 1.00 90.81 129 VAL A N 1
ATOM 971 C CA . VAL A 1 129 ? -7.991 -0.737 3.566 1.00 90.81 129 VAL A CA 1
ATOM 972 C C . VAL A 1 129 ? -8.283 -1.250 2.154 1.00 90.81 129 VAL A C 1
ATOM 974 O O . VAL A 1 129 ? -7.635 -2.203 1.707 1.00 90.81 129 VAL A O 1
ATOM 977 N N . ASP A 1 130 ? -9.202 -0.616 1.424 1.00 91.06 130 ASP A N 1
ATOM 978 C CA . ASP A 1 130 ? -9.512 -0.969 0.035 1.00 91.06 130 ASP A CA 1
ATOM 979 C C . ASP A 1 130 ? -8.304 -0.727 -0.885 1.00 91.06 130 ASP A C 1
ATOM 981 O O . ASP A 1 130 ? -7.903 -1.617 -1.641 1.00 91.06 130 ASP A O 1
ATOM 985 N N . CYS A 1 131 ? -7.630 0.421 -0.761 1.00 88.81 131 CYS A N 1
ATOM 986 C CA . CYS A 1 131 ? -6.410 0.716 -1.513 1.00 88.81 131 CYS A CA 1
ATOM 987 C C . CYS A 1 131 ? -5.325 -0.347 -1.298 1.00 88.81 131 CYS A C 1
ATOM 989 O O . CYS A 1 131 ? -4.787 -0.884 -2.273 1.00 88.81 131 CYS A O 1
ATOM 991 N N . LEU A 1 132 ? -5.017 -0.693 -0.044 1.00 89.62 132 LEU A N 1
ATOM 992 C CA . LEU A 1 132 ? -4.019 -1.720 0.258 1.00 89.62 132 LEU A CA 1
ATOM 993 C C . LEU A 1 132 ? -4.434 -3.102 -0.259 1.00 89.62 132 LEU A C 1
ATOM 995 O O . LEU A 1 132 ? -3.602 -3.839 -0.793 1.00 89.62 132 LEU A O 1
ATOM 999 N N . THR A 1 133 ? -5.718 -3.443 -0.155 1.00 91.56 133 THR A N 1
ATOM 1000 C CA . THR A 1 133 ? -6.258 -4.713 -0.659 1.00 91.56 133 THR A CA 1
ATOM 1001 C C . THR A 1 133 ? -6.098 -4.815 -2.175 1.00 91.56 133 THR A C 1
ATOM 1003 O O . THR A 1 133 ? -5.569 -5.811 -2.675 1.00 91.56 133 THR A O 1
ATOM 1006 N N . ARG A 1 134 ? -6.457 -3.758 -2.915 1.00 91.62 134 ARG A N 1
ATOM 1007 C CA . ARG A 1 134 ? -6.284 -3.685 -4.375 1.00 91.62 134 ARG A CA 1
ATOM 1008 C C . ARG A 1 134 ? -4.821 -3.807 -4.784 1.00 91.62 134 ARG A C 1
ATOM 1010 O O . ARG A 1 134 ? -4.518 -4.492 -5.760 1.00 91.62 134 ARG A O 1
ATOM 1017 N N . LEU A 1 135 ? -3.911 -3.176 -4.045 1.00 90.06 135 LEU A N 1
ATOM 1018 C CA . LEU A 1 135 ? -2.476 -3.235 -4.320 1.00 90.06 135 LEU A CA 1
ATOM 1019 C C . LEU A 1 135 ? -1.886 -4.625 -4.071 1.00 90.06 135 LEU A C 1
ATOM 1021 O O . LEU A 1 135 ? -1.143 -5.135 -4.914 1.00 90.06 135 LEU A O 1
ATOM 1025 N N . ARG A 1 136 ? -2.264 -5.272 -2.965 1.00 91.25 136 ARG A N 1
ATOM 1026 C CA . ARG A 1 136 ? -1.909 -6.667 -2.677 1.00 91.25 136 ARG A CA 1
ATOM 1027 C C . ARG A 1 136 ? -2.403 -7.597 -3.786 1.00 91.25 136 ARG A C 1
ATOM 1029 O O . ARG A 1 136 ? -1.660 -8.457 -4.259 1.00 91.25 136 ARG A O 1
ATOM 1036 N N . ASP A 1 137 ? -3.652 -7.436 -4.211 1.00 90.31 137 ASP A N 1
ATOM 1037 C CA . ASP A 1 137 ? -4.258 -8.294 -5.229 1.00 90.31 137 ASP A CA 1
ATOM 1038 C C . ASP A 1 137 ? -3.650 -8.058 -6.613 1.00 90.31 137 ASP A C 1
ATOM 1040 O O . ASP A 1 137 ? -3.411 -9.013 -7.355 1.00 90.31 137 ASP A O 1
ATOM 1044 N N . TRP A 1 138 ? -3.334 -6.807 -6.948 1.00 89.88 138 TRP A N 1
ATOM 1045 C CA . TRP A 1 138 ? -2.572 -6.470 -8.145 1.00 89.88 138 TRP A CA 1
ATOM 1046 C C . TRP A 1 138 ? -1.198 -7.152 -8.152 1.00 89.88 138 TRP A C 1
ATOM 1048 O O . TRP A 1 138 ? -0.830 -7.768 -9.154 1.00 89.88 138 TRP A O 1
ATOM 1058 N N . ASP A 1 139 ? -0.463 -7.110 -7.036 1.00 88.88 139 ASP A N 1
ATOM 1059 C CA . ASP A 1 139 ? 0.841 -7.771 -6.922 1.00 88.88 139 ASP A CA 1
ATOM 1060 C C . ASP A 1 139 ? 0.727 -9.301 -7.070 1.00 88.88 139 ASP A C 1
ATOM 1062 O O . ASP A 1 139 ? 1.518 -9.926 -7.783 1.00 88.88 139 ASP A O 1
ATOM 1066 N N . ARG A 1 140 ? -0.311 -9.915 -6.483 1.00 89.50 140 ARG A N 1
ATOM 1067 C CA . ARG A 1 140 ? -0.613 -11.346 -6.668 1.00 89.50 140 ARG A CA 1
ATOM 1068 C C . ARG A 1 140 ? -0.899 -11.690 -8.131 1.00 89.50 140 ARG A C 1
ATOM 1070 O O . ARG A 1 140 ? -0.332 -12.654 -8.644 1.00 89.50 140 ARG A O 1
ATOM 1077 N N . ARG A 1 141 ? -1.736 -10.905 -8.820 1.00 87.50 141 ARG A N 1
ATOM 1078 C CA . ARG A 1 141 ? -2.052 -11.116 -10.246 1.00 87.50 141 ARG A CA 1
ATOM 1079 C C . ARG A 1 141 ? -0.813 -10.981 -11.114 1.00 87.50 141 ARG A C 1
ATOM 1081 O O . ARG A 1 141 ? -0.543 -11.874 -11.901 1.00 87.50 141 ARG A O 1
ATOM 1088 N N . ARG A 1 142 ? -0.008 -9.937 -10.908 1.00 83.88 142 ARG A N 1
ATOM 1089 C CA . ARG A 1 142 ? 1.243 -9.726 -11.650 1.00 83.88 142 ARG A CA 1
ATOM 1090 C C . ARG A 1 142 ? 2.204 -10.908 -11.503 1.00 83.88 142 ARG A C 1
ATOM 1092 O O . ARG A 1 142 ? 2.860 -11.291 -12.471 1.00 83.88 142 ARG A O 1
ATOM 1099 N N . ARG A 1 143 ? 2.301 -11.491 -10.304 1.00 82.19 143 ARG A N 1
ATOM 1100 C CA . ARG A 1 143 ? 3.118 -12.690 -10.070 1.00 82.19 143 ARG A CA 1
ATOM 1101 C C . ARG A 1 143 ? 2.518 -13.928 -10.738 1.00 82.19 143 ARG A C 1
ATOM 1103 O O . ARG A 1 143 ? 3.253 -14.672 -11.381 1.00 82.19 143 ARG A O 1
ATOM 1110 N N . ASN A 1 144 ? 1.204 -14.114 -10.671 1.00 80.38 144 ASN A N 1
ATOM 1111 C CA . ASN A 1 144 ? 0.531 -15.271 -11.268 1.00 80.38 144 ASN A CA 1
ATOM 1112 C C . ASN A 1 144 ? 0.437 -15.206 -12.804 1.00 80.38 144 ASN A C 1
ATOM 1114 O O . ASN A 1 144 ? 0.493 -16.229 -13.478 1.00 80.38 144 ASN A O 1
ATOM 1118 N N . GLU A 1 145 ? 0.353 -14.020 -13.401 1.00 68.56 145 GLU A N 1
ATOM 1119 C CA . GLU A 1 145 ? 0.447 -13.826 -14.856 1.00 68.56 145 GLU A CA 1
ATOM 1120 C C . GLU A 1 145 ? 1.820 -14.258 -15.382 1.00 68.56 145 GLU A C 1
ATOM 1122 O O . GLU A 1 145 ? 1.940 -14.790 -16.483 1.00 68.56 145 GLU A O 1
ATOM 1127 N N . SER A 1 146 ? 2.868 -14.111 -14.567 1.00 57.91 146 SER A N 1
ATOM 1128 C CA . SER A 1 146 ? 4.200 -14.600 -14.927 1.00 57.91 146 SER A CA 1
ATOM 1129 C C . SER A 1 146 ? 4.334 -16.131 -14.872 1.00 57.91 146 SER A C 1
ATOM 1131 O O . SER A 1 146 ? 5.227 -16.672 -15.526 1.00 57.91 146 SER A O 1
ATOM 1133 N N . SER A 1 147 ? 3.444 -16.831 -14.153 1.00 53.38 147 SER A N 1
ATOM 1134 C CA . SER A 1 147 ? 3.412 -18.299 -14.055 1.00 53.38 147 SER A CA 1
ATOM 1135 C C . SER A 1 147 ? 2.346 -18.975 -14.930 1.00 53.38 147 SER A C 1
ATOM 1137 O O . SER A 1 147 ? 2.478 -20.162 -15.207 1.00 53.38 147 SER A O 1
ATOM 1139 N N . SER A 1 148 ? 1.333 -18.245 -15.409 1.00 47.50 148 SER A N 1
ATOM 1140 C CA . SER A 1 148 ? 0.179 -18.786 -16.157 1.00 47.50 148 SER A CA 1
ATOM 1141 C C . SER A 1 148 ? 0.311 -18.757 -17.686 1.00 47.50 148 SER A C 1
ATOM 1143 O O . SER A 1 148 ? -0.602 -19.180 -18.388 1.00 47.50 148 SER A O 1
ATOM 1145 N N . ILE A 1 149 ? 1.463 -18.360 -18.236 1.00 50.44 149 ILE A N 1
ATOM 1146 C CA . ILE A 1 149 ? 1.727 -18.441 -19.690 1.00 50.44 149 ILE A CA 1
ATOM 1147 C C . ILE A 1 149 ? 1.944 -19.897 -20.180 1.00 50.44 149 ILE A C 1
ATOM 1149 O O . ILE A 1 149 ? 2.179 -20.099 -21.363 1.00 50.44 149 ILE A O 1
ATOM 1153 N N . ASN A 1 150 ? 1.804 -20.923 -19.325 1.00 46.34 150 ASN A N 1
ATOM 1154 C CA . ASN A 1 150 ? 1.981 -22.332 -19.719 1.00 46.34 150 ASN A CA 1
ATOM 1155 C C . ASN A 1 150 ? 0.760 -23.253 -19.555 1.00 46.34 150 ASN A C 1
ATOM 1157 O O . ASN A 1 150 ? 0.903 -24.445 -19.811 1.00 46.34 150 ASN A O 1
ATOM 1161 N N . ASP A 1 151 ? -0.429 -22.742 -19.224 1.00 44.34 151 ASP A N 1
ATOM 1162 C CA . ASP A 1 151 ? -1.624 -23.589 -19.082 1.00 44.34 151 ASP A CA 1
ATOM 1163 C C . ASP A 1 151 ? -2.792 -23.082 -19.938 1.00 44.34 151 ASP A C 1
ATOM 1165 O O . ASP A 1 151 ? -3.835 -22.664 -19.439 1.00 44.34 151 ASP A O 1
ATOM 1169 N N . ASN A 1 152 ? -2.625 -23.144 -21.259 1.00 43.25 152 ASN A N 1
ATOM 1170 C CA . ASN A 1 152 ? -3.772 -23.217 -22.159 1.00 43.25 152 ASN A CA 1
ATOM 1171 C C . ASN A 1 152 ? -3.559 -24.333 -23.184 1.00 43.25 152 ASN A C 1
ATOM 1173 O O . ASN A 1 152 ? -3.246 -24.081 -24.344 1.00 43.25 152 ASN A O 1
ATOM 1177 N N . ASP A 1 153 ? -3.720 -25.572 -22.730 1.00 40.34 153 ASP A N 1
ATOM 1178 C CA . ASP A 1 153 ? -4.355 -26.582 -23.566 1.00 40.34 153 ASP A CA 1
ATOM 1179 C C . ASP A 1 153 ? -5.301 -27.396 -22.686 1.00 40.34 153 ASP A C 1
ATOM 1181 O O . ASP A 1 153 ? -4.951 -27.836 -21.587 1.00 40.34 153 ASP A O 1
ATOM 1185 N N . GLY A 1 154 ? -6.550 -27.462 -23.124 1.00 45.72 154 GLY A N 1
ATOM 1186 C CA . GLY A 1 154 ? -7.659 -27.948 -22.331 1.00 45.72 154 GLY A CA 1
ATOM 1187 C C . GLY A 1 154 ? -7.504 -29.421 -21.975 1.00 45.72 154 GLY A C 1
ATOM 1188 O O . GLY A 1 154 ? -7.098 -30.242 -22.788 1.00 45.72 154 GLY A O 1
ATOM 1189 N N . ASN A 1 155 ? -7.964 -29.752 -20.769 1.00 46.09 155 ASN A N 1
ATOM 1190 C CA . ASN A 1 155 ? -8.455 -31.080 -20.423 1.00 46.09 155 ASN A CA 1
ATOM 1191 C C . ASN A 1 155 ? -7.417 -32.216 -20.498 1.00 46.09 155 ASN A C 1
ATOM 1193 O O . ASN A 1 155 ? -7.382 -32.940 -21.489 1.00 46.09 155 ASN A O 1
ATOM 1197 N N . GLN A 1 156 ? -6.659 -32.455 -19.417 1.00 39.12 156 GLN A N 1
ATOM 1198 C CA . GLN A 1 156 ? -6.295 -33.821 -19.003 1.00 39.12 156 GLN A CA 1
ATOM 1199 C C . GLN A 1 156 ? -5.580 -33.896 -17.643 1.00 39.12 156 GLN A C 1
ATOM 1201 O O . GLN A 1 156 ? -4.807 -33.028 -17.251 1.00 39.12 156 GLN A O 1
ATOM 1206 N N . GLN A 1 157 ? -5.889 -34.991 -16.950 1.00 42.88 157 GLN A N 1
ATOM 1207 C CA . GLN A 1 157 ? -5.359 -35.494 -15.680 1.00 42.88 157 GLN A CA 1
ATOM 1208 C C . GLN A 1 157 ? -3.825 -35.393 -15.493 1.00 42.88 157 GLN A C 1
ATOM 1210 O O . GLN A 1 157 ? -3.070 -35.350 -16.465 1.00 42.88 157 GLN A O 1
ATOM 1215 N N . PRO A 1 158 ? -3.329 -35.446 -14.238 1.00 41.69 158 PRO A N 1
ATOM 1216 C CA . PRO A 1 158 ? -1.903 -35.329 -13.943 1.00 41.69 158 PRO A CA 1
ATOM 1217 C C . PRO A 1 158 ? -1.130 -36.578 -14.395 1.00 41.69 158 PRO A C 1
ATOM 1219 O O . PRO A 1 158 ? -1.370 -37.676 -13.900 1.00 41.69 158 PRO A O 1
ATOM 1222 N N . GLN A 1 159 ? -0.159 -36.405 -15.300 1.00 45.22 159 GLN A N 1
ATOM 1223 C CA . GLN A 1 159 ? 0.825 -37.436 -15.664 1.00 45.22 159 GLN A CA 1
ATOM 1224 C C . GLN A 1 159 ? 2.272 -36.920 -15.486 1.00 45.22 159 GLN A C 1
ATOM 1226 O O . GLN A 1 159 ? 2.579 -35.786 -15.876 1.00 45.22 159 GLN A O 1
ATOM 1231 N N . PRO A 1 160 ? 3.192 -37.723 -14.912 1.00 48.44 160 PRO A N 1
ATOM 1232 C CA . PRO A 1 160 ? 4.529 -37.282 -14.521 1.00 48.44 160 PRO A CA 1
ATOM 1233 C C . PRO A 1 160 ? 5.579 -37.533 -15.622 1.00 48.44 160 PRO A C 1
ATOM 1235 O O . PRO A 1 160 ? 6.300 -38.525 -15.588 1.00 48.44 160 PRO A O 1
ATOM 1238 N N . SER A 1 161 ? 5.729 -36.627 -16.597 1.00 51.84 161 SER A N 1
ATOM 1239 C CA . SER A 1 161 ? 6.822 -36.743 -17.597 1.00 51.84 161 SER A CA 1
ATOM 1240 C C . SER A 1 161 ? 7.435 -35.422 -18.106 1.00 51.84 161 SER A C 1
ATOM 1242 O O . SER A 1 161 ? 8.342 -35.434 -18.940 1.00 51.84 161 SER A O 1
ATOM 1244 N N . LYS A 1 162 ? 7.057 -34.259 -17.557 1.00 54.78 162 LYS A N 1
ATOM 1245 C CA . LYS A 1 162 ? 7.420 -32.919 -18.081 1.00 54.78 162 LYS A CA 1
ATOM 1246 C C . LYS A 1 162 ? 8.857 -32.412 -17.804 1.00 54.78 162 LYS A C 1
ATOM 1248 O O . LYS A 1 162 ? 9.105 -31.217 -17.911 1.00 54.78 162 LYS A O 1
ATOM 1253 N N . LYS A 1 163 ? 9.843 -33.248 -17.449 1.00 54.94 163 LYS A N 1
ATOM 1254 C CA . LYS A 1 163 ? 11.186 -32.733 -17.066 1.00 54.94 163 LYS A CA 1
ATOM 1255 C C . LYS A 1 163 ? 12.145 -32.459 -18.237 1.00 54.94 163 LYS A C 1
ATOM 1257 O O . LYS A 1 163 ? 13.056 -31.654 -18.077 1.00 54.94 163 LYS A O 1
ATOM 1262 N N . LYS A 1 164 ? 11.955 -33.070 -19.415 1.00 55.25 164 LYS A N 1
ATOM 1263 C CA . LYS A 1 164 ? 12.901 -32.922 -20.548 1.00 55.25 164 LYS A CA 1
ATOM 1264 C C . LYS A 1 164 ? 12.660 -31.696 -21.447 1.00 55.25 164 LYS A C 1
ATOM 1266 O O . LYS A 1 164 ? 13.593 -31.268 -22.116 1.00 55.25 164 LYS A O 1
ATOM 1271 N N . ASN A 1 165 ? 11.477 -31.076 -21.412 1.00 56.19 165 ASN A N 1
ATOM 1272 C CA . ASN A 1 165 ? 11.138 -29.958 -22.315 1.00 56.19 165 ASN A CA 1
ATOM 1273 C C . ASN A 1 165 ? 11.477 -28.560 -21.760 1.00 56.19 165 ASN A C 1
ATOM 1275 O O . ASN A 1 165 ? 11.597 -27.611 -22.528 1.00 56.19 165 ASN A O 1
ATOM 1279 N N . ILE A 1 166 ? 11.731 -28.441 -20.452 1.00 59.09 166 ILE A N 1
ATOM 1280 C CA . ILE A 1 166 ? 11.975 -27.155 -19.766 1.00 59.09 166 ILE A CA 1
ATOM 1281 C C . ILE A 1 166 ? 13.278 -26.485 -20.238 1.00 59.09 166 ILE A C 1
ATOM 1283 O O . ILE A 1 166 ? 13.386 -25.260 -20.294 1.00 59.09 166 ILE A O 1
ATOM 1287 N N . LEU A 1 167 ? 14.293 -27.281 -20.585 1.00 59.84 167 LEU A N 1
ATOM 1288 C CA . LEU A 1 167 ? 15.602 -26.769 -21.007 1.00 59.84 167 LEU A CA 1
ATOM 1289 C C . LEU A 1 167 ? 15.553 -26.138 -22.405 1.00 59.84 167 LEU A C 1
ATOM 1291 O O . LEU A 1 167 ? 16.178 -25.103 -22.631 1.00 59.84 167 LEU A O 1
ATOM 1295 N N . LYS A 1 168 ? 14.776 -26.726 -23.320 1.00 65.12 168 LYS A N 1
ATOM 1296 C CA . LYS A 1 168 ? 14.620 -26.222 -24.689 1.00 65.12 168 LYS A CA 1
ATOM 1297 C C . LYS A 1 168 ? 13.846 -24.900 -24.710 1.00 65.12 168 LYS A C 1
ATOM 1299 O O . LYS A 1 168 ? 14.271 -23.944 -25.348 1.00 65.12 168 LYS A O 1
ATOM 1304 N N . GLU A 1 169 ? 12.791 -24.814 -23.907 1.00 63.31 169 GLU A N 1
ATOM 1305 C CA . GLU A 1 169 ? 11.957 -23.616 -23.775 1.00 63.31 169 GLU A CA 1
ATOM 1306 C C . GLU A 1 169 ? 12.734 -22.422 -23.182 1.00 63.31 169 GLU A C 1
ATOM 1308 O O . GLU A 1 169 ? 12.602 -21.281 -23.631 1.00 63.31 169 GLU A O 1
ATOM 1313 N N . ARG A 1 170 ? 13.637 -22.678 -22.221 1.00 67.38 170 ARG A N 1
ATOM 1314 C CA . ARG A 1 170 ? 14.547 -21.647 -21.688 1.00 67.38 170 ARG A CA 1
ATOM 1315 C C . ARG A 1 170 ? 15.513 -21.115 -22.747 1.00 67.38 170 ARG A C 1
ATOM 1317 O O . ARG A 1 170 ? 15.756 -19.908 -22.782 1.00 67.38 170 ARG A O 1
ATOM 1324 N N . ALA A 1 171 ? 16.043 -21.986 -23.605 1.00 69.44 171 ALA A N 1
ATOM 1325 C CA . ALA A 1 171 ? 16.950 -21.588 -24.680 1.00 69.44 171 ALA A CA 1
ATOM 1326 C C . ALA A 1 171 ? 16.235 -20.737 -25.745 1.00 69.44 171 ALA A C 1
ATOM 1328 O O . ALA A 1 171 ? 16.756 -19.703 -26.164 1.00 69.44 171 ALA A O 1
ATOM 1329 N N . GLU A 1 172 ? 15.012 -21.111 -26.123 1.00 70.31 172 GLU A N 1
ATOM 1330 C CA . GLU A 1 172 ? 14.196 -20.361 -27.086 1.00 70.31 172 GLU A CA 1
ATOM 1331 C C . GLU A 1 172 ? 13.798 -18.978 -26.543 1.00 70.31 172 GLU A C 1
ATOM 1333 O O . GLU A 1 172 ? 13.889 -17.971 -27.252 1.00 70.31 172 GLU A O 1
ATOM 1338 N N . LYS A 1 173 ? 13.460 -18.888 -25.250 1.00 76.62 173 LYS A N 1
ATOM 1339 C CA . LYS A 1 173 ? 13.152 -17.615 -24.583 1.00 76.62 173 LYS A CA 1
ATOM 1340 C C . LYS A 1 173 ? 14.371 -16.691 -24.504 1.00 76.62 173 LYS A C 1
ATOM 1342 O O . LYS A 1 173 ? 14.248 -15.494 -24.769 1.00 76.62 173 LYS A O 1
ATOM 1347 N N . ALA A 1 174 ? 15.549 -17.233 -24.194 1.00 74.81 174 ALA A N 1
ATOM 1348 C CA . ALA A 1 174 ? 16.797 -16.471 -24.203 1.00 74.81 174 ALA A CA 1
ATOM 1349 C C . ALA A 1 174 ? 17.130 -15.941 -25.610 1.00 74.81 174 ALA A C 1
ATOM 1351 O O . ALA A 1 174 ? 17.454 -14.762 -25.764 1.00 74.81 174 ALA A O 1
ATOM 1352 N N . ALA A 1 175 ? 16.961 -16.770 -26.647 1.00 79.69 175 ALA A N 1
ATOM 1353 C CA . ALA A 1 175 ? 17.158 -16.362 -28.037 1.00 79.69 175 ALA A CA 1
ATOM 1354 C C . ALA A 1 175 ? 16.183 -15.249 -28.461 1.00 79.69 175 ALA A C 1
ATOM 1356 O O . ALA A 1 175 ? 16.576 -14.291 -29.131 1.00 79.69 175 ALA A O 1
ATOM 1357 N N . HIS A 1 176 ? 14.924 -15.327 -28.024 1.00 85.50 176 HIS A N 1
ATOM 1358 C CA . HIS A 1 176 ? 13.926 -14.296 -28.297 1.00 85.50 176 HIS A CA 1
ATOM 1359 C C . HIS A 1 176 ? 14.279 -12.949 -27.642 1.00 85.50 176 HIS A C 1
ATOM 1361 O O . HIS A 1 176 ? 14.182 -11.904 -28.289 1.00 85.50 176 HIS A O 1
ATOM 1367 N N . PHE A 1 177 ? 14.730 -12.948 -26.382 1.00 84.50 177 PHE A N 1
ATOM 1368 C CA . PHE A 1 177 ? 15.154 -11.714 -25.712 1.00 84.50 177 PHE A CA 1
ATOM 1369 C C . PHE A 1 177 ? 16.397 -11.098 -26.351 1.00 84.50 177 PHE A C 1
ATOM 1371 O O . PHE A 1 177 ? 16.400 -9.893 -26.599 1.00 84.50 177 PHE A O 1
ATOM 1378 N N . ALA A 1 178 ? 17.388 -11.914 -26.712 1.00 82.69 178 ALA A N 1
ATOM 1379 C CA . ALA A 1 178 ? 18.564 -11.441 -27.434 1.00 82.69 178 ALA A CA 1
ATOM 1380 C C . ALA A 1 178 ? 18.182 -10.786 -28.775 1.00 82.69 178 ALA A C 1
ATOM 1382 O O . ALA A 1 178 ? 18.655 -9.697 -29.102 1.00 82.69 178 ALA A O 1
ATOM 1383 N N . LYS A 1 179 ? 17.257 -11.394 -29.532 1.00 85.06 179 LYS A N 1
ATOM 1384 C CA . LYS A 1 179 ? 16.763 -10.826 -30.795 1.00 85.06 179 LYS A CA 1
ATOM 1385 C C . LYS A 1 179 ? 16.044 -9.490 -30.583 1.00 85.06 179 LYS A C 1
ATOM 1387 O O . LYS A 1 179 ? 16.311 -8.525 -31.300 1.00 85.06 179 LYS A O 1
ATOM 1392 N N . ARG A 1 180 ? 15.185 -9.405 -29.564 1.00 83.94 180 ARG A N 1
ATOM 1393 C CA . ARG A 1 180 ? 14.454 -8.178 -29.217 1.00 83.94 180 ARG A CA 1
ATOM 1394 C C . ARG A 1 180 ? 15.386 -7.051 -28.775 1.00 83.94 180 ARG A C 1
ATOM 1396 O O . ARG A 1 180 ? 15.157 -5.892 -29.115 1.00 83.94 180 ARG A O 1
ATOM 1403 N N . GLU A 1 181 ? 16.439 -7.376 -28.037 1.00 84.81 181 GLU A N 1
ATOM 1404 C CA . GLU A 1 181 ? 17.439 -6.402 -27.611 1.00 84.81 181 GLU A CA 1
ATOM 1405 C C . GLU A 1 181 ? 18.229 -5.845 -28.802 1.00 84.81 181 GLU A C 1
ATOM 1407 O O . GLU A 1 181 ? 18.407 -4.631 -28.915 1.00 84.81 181 GLU A O 1
ATOM 1412 N N . ILE A 1 182 ? 18.599 -6.699 -29.760 1.00 85.56 182 ILE A N 1
ATOM 1413 C CA . ILE A 1 182 ? 19.239 -6.269 -31.011 1.00 85.56 182 ILE A CA 1
ATOM 1414 C C . ILE A 1 182 ? 18.318 -5.334 -31.813 1.00 85.56 182 ILE A C 1
ATOM 1416 O O . ILE A 1 182 ? 18.773 -4.312 -32.335 1.00 85.56 182 ILE A O 1
ATOM 1420 N N . GLU A 1 183 ? 17.023 -5.639 -31.903 1.00 84.06 183 GLU A N 1
ATOM 1421 C CA . GLU A 1 183 ? 16.041 -4.788 -32.587 1.00 84.06 183 GLU A CA 1
ATOM 1422 C C . GLU A 1 183 ? 15.859 -3.432 -31.886 1.00 84.06 183 GLU A C 1
ATOM 1424 O O . GLU A 1 183 ? 15.858 -2.382 -32.537 1.00 84.06 183 GLU A O 1
ATOM 1429 N N . LEU A 1 184 ? 15.795 -3.417 -30.553 1.00 85.19 184 LEU A N 1
ATOM 1430 C CA . LEU A 1 184 ? 15.739 -2.181 -29.770 1.00 85.19 184 LEU A CA 1
ATOM 1431 C C . LEU A 1 184 ? 16.996 -1.326 -29.960 1.00 85.19 184 LEU A C 1
ATOM 1433 O O . LEU A 1 184 ? 16.895 -0.114 -30.159 1.00 85.19 184 LEU A O 1
ATOM 1437 N N . GLN A 1 185 ? 18.179 -1.936 -29.981 1.00 85.81 185 GLN A N 1
ATOM 1438 C CA . GLN A 1 185 ? 19.414 -1.206 -30.254 1.00 85.81 185 GLN A CA 1
ATOM 1439 C C . GLN A 1 185 ? 19.450 -0.642 -31.680 1.00 85.81 185 GLN A C 1
ATOM 1441 O O . GLN A 1 185 ? 19.875 0.499 -31.870 1.00 85.81 185 GLN A O 1
ATOM 1446 N N . LYS A 1 186 ? 18.972 -1.388 -32.687 1.00 85.88 186 LYS A N 1
ATOM 1447 C CA . LYS A 1 186 ? 18.867 -0.887 -34.070 1.00 85.88 186 LYS A CA 1
ATOM 1448 C C . LYS A 1 186 ? 17.916 0.304 -34.165 1.00 85.88 186 LYS A C 1
ATOM 1450 O O . LYS A 1 186 ? 18.310 1.350 -34.672 1.00 85.88 186 LYS A O 1
ATOM 1455 N N . THR A 1 187 ? 16.715 0.196 -33.598 1.00 83.81 187 THR A N 1
ATOM 1456 C CA . THR A 1 187 ? 15.743 1.304 -33.609 1.00 83.81 187 THR A CA 1
ATOM 1457 C C . THR A 1 187 ? 16.259 2.538 -32.866 1.00 83.81 187 THR A C 1
ATOM 1459 O O . THR A 1 187 ? 16.015 3.661 -33.311 1.00 83.81 187 THR A O 1
ATOM 1462 N N . LYS A 1 188 ? 17.017 2.360 -31.775 1.00 84.75 188 LYS A N 1
ATOM 1463 C CA . LYS A 1 188 ? 17.682 3.461 -31.067 1.00 84.75 188 LYS A CA 1
ATOM 1464 C C . LYS A 1 188 ? 18.733 4.141 -31.950 1.00 84.75 188 LYS A C 1
ATOM 1466 O O . LYS A 1 188 ? 18.653 5.355 -32.133 1.00 84.75 188 LYS A O 1
ATOM 1471 N N . ARG A 1 189 ? 19.634 3.372 -32.576 1.00 84.94 189 ARG A N 1
ATOM 1472 C CA . ARG A 1 189 ? 20.642 3.910 -33.511 1.00 84.94 189 ARG A CA 1
ATOM 1473 C C . ARG A 1 189 ? 20.003 4.622 -34.701 1.00 84.94 189 ARG A C 1
ATOM 1475 O O . ARG A 1 189 ? 20.486 5.675 -35.102 1.00 84.94 189 ARG A O 1
ATOM 1482 N N . ASP A 1 190 ? 18.910 4.104 -35.252 1.00 82.94 190 ASP A N 1
ATOM 1483 C CA . ASP A 1 190 ? 18.228 4.738 -36.386 1.00 82.94 190 ASP A CA 1
ATOM 1484 C C . ASP A 1 190 ? 17.532 6.045 -35.986 1.00 82.94 190 ASP A C 1
ATOM 1486 O O . ASP A 1 190 ? 17.563 7.022 -36.739 1.00 82.94 190 ASP A O 1
ATOM 1490 N N . ARG A 1 191 ? 1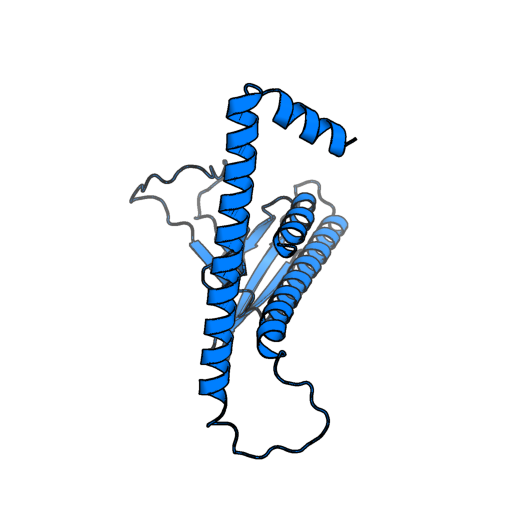6.955 6.115 -34.778 1.00 81.38 191 ARG A N 1
ATOM 1491 C CA . ARG A 1 191 ? 16.423 7.370 -34.220 1.00 81.38 191 ARG A CA 1
ATOM 1492 C C . ARG A 1 191 ? 17.529 8.394 -33.992 1.00 81.38 191 ARG A C 1
ATOM 1494 O O . ARG A 1 191 ? 17.341 9.557 -34.336 1.00 81.38 191 ARG A O 1
ATOM 1501 N N . GLU A 1 192 ? 18.667 7.978 -33.449 1.00 80.94 192 GLU A N 1
ATOM 1502 C CA . GLU A 1 192 ? 19.827 8.848 -33.232 1.00 80.94 192 GLU A CA 1
ATOM 1503 C C . GLU A 1 192 ? 20.421 9.342 -34.556 1.00 80.94 192 GLU A C 1
ATOM 1505 O O . GLU A 1 192 ? 20.664 10.536 -34.697 1.00 80.94 192 GLU A O 1
ATOM 1510 N N . LYS A 1 193 ? 20.545 8.477 -35.572 1.00 81.12 193 LYS A N 1
ATOM 1511 C CA . LYS A 1 193 ? 20.979 8.866 -36.925 1.00 81.12 193 LYS A CA 1
ATOM 1512 C C . LYS A 1 193 ? 20.027 9.858 -37.579 1.00 81.12 193 LYS A C 1
ATOM 1514 O O . LYS A 1 193 ? 20.487 10.818 -38.192 1.00 81.12 193 LYS A O 1
ATOM 1519 N N . ARG A 1 194 ? 18.708 9.662 -37.440 1.00 76.62 194 ARG A N 1
ATOM 1520 C CA . ARG A 1 194 ? 17.726 10.651 -37.903 1.00 76.62 194 ARG A CA 1
ATOM 1521 C C . ARG A 1 194 ? 17.945 11.965 -37.164 1.00 76.62 194 ARG A C 1
ATOM 1523 O O . ARG A 1 194 ? 18.239 12.954 -37.819 1.00 76.62 194 ARG A O 1
ATOM 1530 N N . LYS A 1 195 ? 17.903 11.976 -35.829 1.00 74.81 195 LYS A N 1
ATOM 1531 C CA . LYS A 1 195 ? 18.155 13.186 -35.025 1.00 74.81 195 LYS A CA 1
ATOM 1532 C C . LYS A 1 195 ? 19.434 13.911 -35.458 1.00 74.81 195 LYS A C 1
ATOM 1534 O O . LYS A 1 195 ? 19.379 15.104 -35.720 1.00 74.81 195 LYS A O 1
ATOM 1539 N N . ALA A 1 196 ? 20.540 13.188 -35.626 1.00 75.31 196 ALA A N 1
ATOM 1540 C CA . ALA A 1 196 ? 21.819 13.743 -36.056 1.00 75.31 196 ALA A CA 1
ATOM 1541 C C . ALA A 1 196 ? 21.778 14.335 -37.475 1.00 75.31 196 ALA A C 1
ATOM 1543 O O . ALA A 1 196 ? 22.308 15.423 -37.689 1.00 75.31 196 ALA A O 1
ATOM 1544 N N . LYS A 1 197 ? 21.119 13.670 -38.437 1.00 72.88 197 LYS A N 1
ATOM 1545 C CA . LYS A 1 197 ? 20.957 14.190 -39.806 1.00 72.88 197 LYS A CA 1
ATOM 1546 C C . LYS A 1 197 ? 20.228 15.533 -39.807 1.00 72.88 197 LYS A C 1
ATOM 1548 O O . LYS A 1 197 ? 20.720 16.503 -40.373 1.00 72.88 197 LYS A O 1
ATOM 1553 N N . TYR A 1 198 ? 19.094 15.606 -39.119 1.00 66.19 198 TYR A N 1
ATOM 1554 C CA . TYR A 1 198 ? 18.311 16.838 -39.068 1.00 66.19 198 TYR A CA 1
ATOM 1555 C C . TYR A 1 198 ? 18.975 17.933 -38.217 1.00 66.19 198 TYR A C 1
ATOM 1557 O O . TYR A 1 198 ? 18.783 19.117 -38.491 1.00 66.19 198 TYR A O 1
ATOM 1565 N N . LEU A 1 199 ? 19.785 17.565 -37.218 1.00 68.06 199 LEU A N 1
ATOM 1566 C CA . LEU A 1 199 ? 20.574 18.522 -36.444 1.00 68.06 199 LEU A CA 1
ATOM 1567 C C . LEU A 1 199 ? 21.682 19.158 -37.298 1.00 68.06 199 LEU A C 1
ATOM 1569 O O . LEU A 1 199 ? 21.888 20.366 -37.220 1.00 68.06 199 LEU A O 1
ATOM 1573 N N . LYS A 1 200 ? 22.335 18.358 -38.153 1.00 68.44 200 LYS A N 1
ATOM 1574 C CA . LYS A 1 200 ? 23.399 18.798 -39.066 1.00 68.44 200 LYS A CA 1
ATOM 1575 C C . LYS A 1 200 ? 22.878 19.630 -40.245 1.00 68.44 200 LYS A C 1
ATOM 1577 O O . LYS A 1 200 ? 23.543 20.574 -40.649 1.00 68.44 200 LYS A O 1
ATOM 1582 N N . GLU A 1 201 ? 21.710 19.293 -40.792 1.00 62.38 201 GLU A N 1
ATOM 1583 C CA . GLU A 1 201 ? 21.134 19.975 -41.966 1.00 62.38 201 GLU A CA 1
ATOM 1584 C C . GLU A 1 201 ? 20.300 21.220 -41.623 1.00 62.38 201 GLU A C 1
ATOM 1586 O O . GLU A 1 201 ? 20.042 22.037 -42.501 1.00 62.38 201 GLU A O 1
ATOM 1591 N N . SER A 1 202 ? 19.795 21.369 -40.393 1.00 57.66 202 SER A N 1
ATOM 1592 C CA . SER A 1 20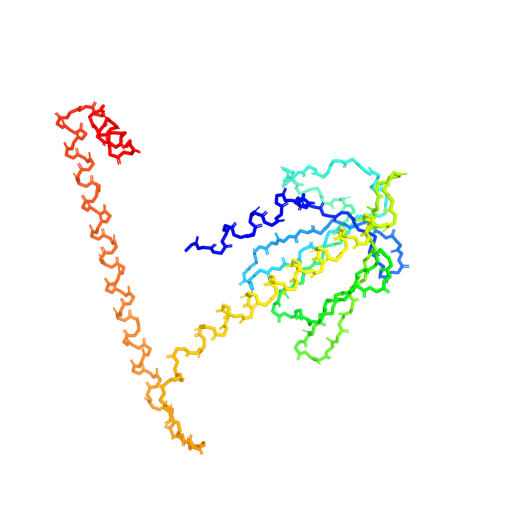2 ? 18.815 22.429 -40.083 1.00 57.66 202 SER A CA 1
ATOM 1593 C C . SER A 1 202 ? 19.008 23.124 -38.735 1.00 57.66 202 SER A C 1
ATOM 1595 O O . SER A 1 202 ? 18.101 23.829 -38.298 1.00 57.66 202 SER A O 1
ATOM 1597 N N . GLY A 1 203 ? 20.154 22.930 -38.072 1.00 58.47 203 GLY A N 1
ATOM 1598 C CA . GLY A 1 203 ? 20.536 23.697 -36.883 1.00 58.47 203 GLY A CA 1
ATOM 1599 C C . GLY A 1 203 ? 19.487 23.672 -35.767 1.00 58.47 203 GLY A C 1
ATOM 1600 O O . GLY A 1 203 ? 18.966 24.716 -35.402 1.00 58.47 203 GLY A O 1
ATOM 1601 N N . GLY A 1 204 ? 19.132 22.490 -35.248 1.00 58.81 204 GLY A N 1
ATOM 1602 C CA . GLY A 1 204 ? 18.346 22.326 -34.005 1.00 58.81 204 GLY A CA 1
ATOM 1603 C C . GLY A 1 204 ? 16.859 22.697 -34.046 1.00 58.81 204 GLY A C 1
ATOM 1604 O O . GLY A 1 204 ? 16.033 21.935 -33.547 1.00 58.81 204 GLY A O 1
ATOM 1605 N N . LEU A 1 205 ? 16.492 23.816 -34.668 1.00 61.31 205 LEU A N 1
ATOM 1606 C CA . LEU A 1 205 ? 15.165 24.425 -34.561 1.00 61.31 205 LEU A CA 1
ATOM 1607 C C . LEU A 1 205 ? 14.072 23.623 -35.287 1.00 61.31 205 LEU A C 1
ATOM 1609 O O . LEU A 1 205 ? 12.942 23.512 -34.813 1.00 61.31 205 LEU A O 1
ATOM 1613 N N . LYS A 1 206 ? 14.412 23.014 -36.429 1.00 60.34 206 LYS A N 1
ATOM 1614 C CA . LYS A 1 206 ? 13.442 22.319 -37.295 1.00 60.34 206 LYS A CA 1
ATOM 1615 C C . LYS A 1 206 ? 12.924 21.008 -36.689 1.00 60.34 206 LYS A C 1
ATOM 1617 O O . LYS A 1 206 ? 11.786 20.627 -36.947 1.00 60.34 206 LYS A O 1
ATOM 1622 N N . TYR A 1 207 ? 13.724 20.338 -35.852 1.00 58.69 207 TYR A N 1
ATOM 1623 C CA . TYR A 1 207 ? 13.304 19.102 -35.174 1.00 58.69 207 TYR A CA 1
ATOM 1624 C C . TYR A 1 207 ? 12.229 19.374 -34.119 1.00 58.69 207 TYR A C 1
ATOM 1626 O O . TYR A 1 207 ? 11.257 18.627 -34.012 1.00 58.69 207 TYR A O 1
ATOM 1634 N N . THR A 1 208 ? 12.388 20.474 -33.382 1.00 60.56 208 THR A N 1
ATOM 1635 C CA . THR A 1 208 ? 11.437 20.923 -32.362 1.00 60.56 208 THR A CA 1
ATOM 1636 C C . THR A 1 208 ? 10.138 21.410 -33.001 1.00 60.56 208 THR A C 1
ATOM 1638 O O . THR A 1 208 ? 9.063 21.029 -32.548 1.00 60.56 208 THR A O 1
ATOM 1641 N N . ALA A 1 209 ? 10.220 22.151 -34.113 1.00 62.25 209 ALA A N 1
ATOM 1642 C CA . ALA A 1 209 ? 9.042 22.625 -34.843 1.00 62.25 209 ALA A CA 1
ATOM 1643 C C . ALA A 1 209 ? 8.190 21.479 -35.427 1.00 62.25 209 ALA A C 1
ATOM 1645 O O . ALA A 1 209 ? 6.972 21.489 -35.278 1.00 62.25 209 ALA A O 1
ATOM 1646 N N . ILE A 1 210 ? 8.808 20.450 -36.025 1.00 63.09 210 ILE A N 1
ATOM 1647 C CA . ILE A 1 210 ? 8.076 19.279 -36.551 1.00 63.09 210 ILE A CA 1
ATOM 1648 C C . ILE A 1 210 ? 7.434 18.465 -35.415 1.00 63.09 210 ILE A C 1
ATOM 1650 O O . ILE A 1 210 ? 6.312 17.981 -35.555 1.00 63.09 210 ILE A O 1
ATOM 1654 N N . ALA A 1 211 ? 8.115 18.323 -34.273 1.00 60.69 211 ALA A N 1
ATOM 1655 C CA . ALA A 1 211 ? 7.560 17.628 -33.111 1.00 60.69 211 ALA A CA 1
ATOM 1656 C C . ALA A 1 211 ? 6.377 18.382 -32.473 1.00 60.69 211 ALA A C 1
ATOM 1658 O O . ALA A 1 211 ? 5.467 17.743 -31.951 1.00 60.69 211 ALA A O 1
ATOM 1659 N N . MET A 1 21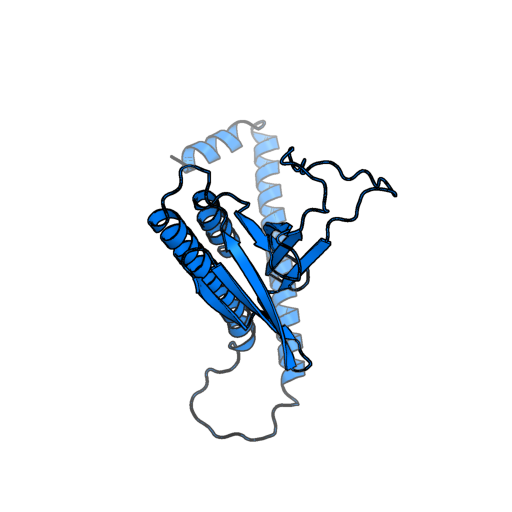2 ? 6.376 19.718 -32.535 1.00 61.84 212 MET A N 1
ATOM 1660 C CA . MET A 1 212 ? 5.251 20.550 -32.097 1.00 61.84 212 MET A CA 1
ATOM 1661 C C . MET A 1 212 ? 4.087 20.528 -33.098 1.00 61.84 212 MET A C 1
ATOM 1663 O O . MET A 1 212 ? 2.942 20.444 -32.672 1.00 61.84 212 MET A O 1
ATOM 1667 N N . ALA A 1 213 ? 4.364 20.513 -34.407 1.00 65.50 213 ALA A N 1
ATOM 1668 C CA . ALA A 1 213 ? 3.335 20.463 -35.450 1.00 65.50 213 ALA A CA 1
ATOM 1669 C C . ALA A 1 213 ? 2.558 19.134 -35.491 1.00 65.50 213 ALA A C 1
ATOM 1671 O O . ALA A 1 213 ? 1.383 19.137 -35.822 1.00 65.50 213 ALA A O 1
ATOM 1672 N N . ASN A 1 214 ? 3.185 18.012 -35.122 1.00 57.34 214 ASN A N 1
ATOM 1673 C CA . ASN A 1 214 ? 2.522 16.699 -35.056 1.00 57.34 214 ASN A CA 1
ATOM 1674 C C . ASN A 1 214 ? 1.823 16.419 -33.709 1.00 57.34 214 ASN A C 1
ATOM 1676 O O . ASN A 1 214 ? 1.321 15.313 -33.505 1.00 57.34 214 ASN A O 1
ATOM 1680 N N . ARG A 1 215 ? 1.878 17.361 -32.757 1.00 54.38 215 ARG A N 1
ATOM 1681 C CA . ARG A 1 215 ? 1.222 17.254 -31.442 1.00 54.38 215 ARG A CA 1
ATOM 1682 C C . ARG A 1 215 ? -0.058 18.098 -31.352 1.00 54.38 215 ARG A C 1
ATOM 1684 O O . ARG A 1 215 ? -0.840 17.864 -30.433 1.00 54.38 215 ARG A O 1
ATOM 1691 N N . ALA A 1 216 ? -0.228 19.063 -32.257 1.00 45.94 216 ALA A N 1
ATOM 1692 C CA . ALA A 1 216 ? -1.486 19.772 -32.495 1.00 45.94 216 ALA A CA 1
ATOM 1693 C C . ALA A 1 216 ? -2.412 18.913 -33.366 1.00 45.94 216 ALA A C 1
ATOM 1695 O O . ALA A 1 216 ? -3.638 18.994 -33.147 1.00 45.94 216 ALA A O 1
#

Radius of gyration: 25.29 Å; chains: 1; bounding box: 44×62×66 Å